Protein AF-A0A497QL37-F1 (afdb_monomer)

Nearest PDB structures (foldseek):
  6k0w-assembly2_C  TM=7.405E-01  e=1.558E-20  Helicobacter pylori 26695
  6k0w-assembly1_D  TM=7.369E-01  e=6.040E-20  Helicobacter pylori 26695
  6k0w-assembly1_B  TM=7.391E-01  e=3.980E-19  Helicobacter pylori 26695
  4zcf-assembly1_A  TM=7.429E-01  e=7.999E-17  Escherichia coli
  7dsu-assembly1_B  TM=6.836E-01  e=3.130E-18  Mycoplasmopsis bovis

Structure (mmCIF, N/CA/C/O backbone):
data_AF-A0A497QL37-F1
#
_entry.id   AF-A0A497QL37-F1
#
loop_
_atom_site.group_PDB
_atom_site.id
_atom_site.type_symbol
_atom_site.label_atom_id
_atom_site.label_alt_id
_atom_site.label_comp_id
_atom_site.label_asym_id
_atom_site.label_entity_id
_atom_site.label_seq_id
_atom_site.pdbx_PDB_ins_code
_atom_site.Cartn_x
_atom_site.Cartn_y
_atom_site.Cartn_z
_atom_site.occupancy
_atom_site.B_iso_or_equiv
_atom_site.auth_seq_id
_atom_site.auth_comp_id
_atom_site.auth_asym_id
_atom_site.auth_atom_id
_atom_site.pdbx_PDB_model_num
ATOM 1 N N . MET A 1 1 ? -12.282 -21.185 -14.465 1.00 83.25 1 MET A N 1
ATOM 2 C CA . MET A 1 1 ? -11.079 -22.055 -14.521 1.00 83.25 1 MET A CA 1
ATOM 3 C C . MET A 1 1 ? -9.918 -21.548 -13.655 1.00 83.25 1 MET A C 1
ATOM 5 O O . MET A 1 1 ? -9.426 -22.327 -12.853 1.00 83.25 1 MET A O 1
ATOM 9 N N . ILE A 1 2 ? -9.464 -20.288 -13.775 1.00 88.44 2 ILE A N 1
ATOM 10 C CA . ILE A 1 2 ? -8.296 -19.778 -13.014 1.00 88.44 2 ILE A CA 1
ATOM 11 C C . ILE A 1 2 ? -8.537 -19.785 -11.496 1.00 88.44 2 ILE A C 1
ATOM 13 O O . ILE A 1 2 ? -7.723 -20.332 -10.759 1.00 88.44 2 ILE A O 1
ATOM 17 N N . TRP A 1 3 ? -9.668 -19.240 -11.035 1.00 92.88 3 TRP A N 1
ATOM 18 C CA . TRP A 1 3 ? -10.002 -19.198 -9.605 1.00 92.88 3 TRP A CA 1
ATOM 19 C C . TRP A 1 3 ? -10.085 -20.595 -8.975 1.00 92.88 3 TRP A C 1
ATOM 21 O O . TRP A 1 3 ? -9.514 -20.835 -7.919 1.00 92.88 3 TRP A O 1
ATOM 31 N N . SER A 1 4 ? -10.705 -21.555 -9.666 1.00 93.69 4 SER A N 1
ATOM 32 C CA . SER A 1 4 ? -10.773 -22.953 -9.222 1.00 93.69 4 SER A CA 1
ATOM 33 C C . SER A 1 4 ? -9.382 -23.579 -9.058 1.00 93.69 4 SER A C 1
ATOM 35 O O . SER A 1 4 ? -9.139 -24.263 -8.070 1.00 93.69 4 SER A O 1
ATOM 37 N N . LYS A 1 5 ? -8.445 -23.302 -9.982 1.00 93.50 5 LYS A N 1
ATOM 38 C CA . LYS A 1 5 ? -7.041 -23.735 -9.853 1.00 93.50 5 LYS A CA 1
ATOM 39 C C . LYS A 1 5 ? -6.358 -23.083 -8.651 1.00 93.50 5 LYS A C 1
ATOM 41 O O . LYS A 1 5 ? -5.688 -23.766 -7.889 1.00 93.50 5 LYS A O 1
ATOM 46 N N . PHE A 1 6 ? -6.564 -21.780 -8.452 1.00 94.06 6 PHE A N 1
ATOM 47 C CA . PHE A 1 6 ? -6.042 -21.075 -7.281 1.00 94.06 6 PHE A CA 1
ATOM 48 C C . PHE A 1 6 ? -6.546 -21.696 -5.967 1.00 94.06 6 PHE A C 1
ATOM 50 O O . PHE A 1 6 ? -5.745 -21.955 -5.074 1.00 94.06 6 PHE A O 1
ATOM 57 N N . LEU A 1 7 ? -7.846 -21.997 -5.865 1.00 95.62 7 LEU A N 1
ATOM 58 C CA . LEU A 1 7 ? -8.427 -22.643 -4.685 1.00 95.62 7 LEU A CA 1
ATOM 59 C C . LEU A 1 7 ? -7.869 -24.052 -4.444 1.00 95.62 7 LEU A C 1
ATOM 61 O O . LEU A 1 7 ? -7.616 -24.402 -3.294 1.00 95.62 7 LEU A O 1
ATOM 65 N N . ALA A 1 8 ? -7.633 -24.833 -5.502 1.00 95.62 8 ALA A N 1
ATOM 66 C CA . ALA A 1 8 ? -7.026 -26.160 -5.387 1.00 95.62 8 ALA A CA 1
ATOM 67 C C . ALA A 1 8 ? -5.598 -26.108 -4.808 1.00 95.62 8 ALA A C 1
ATOM 69 O O . ALA A 1 8 ? -5.201 -26.997 -4.059 1.00 95.62 8 ALA A O 1
ATOM 70 N N . GLU A 1 9 ? -4.839 -25.050 -5.103 1.00 93.44 9 GLU A N 1
ATOM 71 C CA . GLU A 1 9 ? -3.471 -24.865 -4.600 1.00 93.44 9 GLU A CA 1
ATOM 72 C C . GLU A 1 9 ? -3.394 -24.107 -3.263 1.00 93.44 9 GLU A C 1
ATOM 74 O O . GLU A 1 9 ? -2.348 -24.082 -2.610 1.00 93.44 9 GLU A O 1
ATOM 79 N N . LEU A 1 10 ? -4.500 -23.508 -2.814 1.00 93.31 10 LEU A N 1
ATOM 80 C CA . LEU A 1 10 ? -4.561 -22.707 -1.592 1.00 93.31 10 LEU A CA 1
ATOM 81 C C . LEU A 1 10 ? -4.043 -23.430 -0.332 1.00 93.31 10 LEU A C 1
ATOM 83 O O . LEU A 1 10 ? -3.336 -22.783 0.446 1.00 93.31 10 LEU A O 1
ATOM 87 N N . PRO A 1 11 ? -4.324 -24.730 -0.093 1.00 93.56 11 PRO A N 1
ATOM 88 C CA . PRO A 1 11 ? -3.762 -25.443 1.054 1.00 93.56 11 PRO A CA 1
ATOM 89 C C . PRO A 1 11 ? -2.227 -25.457 1.058 1.00 93.56 11 PRO A C 1
ATOM 91 O O . PRO A 1 11 ? -1.616 -25.175 2.088 1.00 93.56 11 PRO A O 1
ATOM 94 N N . GLN A 1 12 ? -1.602 -25.701 -0.098 1.00 90.06 12 GLN A N 1
ATOM 95 C CA . GLN A 1 12 ? -0.141 -25.701 -0.245 1.00 90.06 12 GLN A CA 1
ATOM 96 C C . GLN A 1 12 ? 0.434 -24.293 -0.053 1.00 90.06 12 GLN A C 1
ATOM 98 O O . GLN A 1 12 ? 1.418 -24.108 0.661 1.00 90.06 12 GLN A O 1
ATOM 103 N N . ILE A 1 13 ? -0.221 -23.272 -0.620 1.00 87.19 13 ILE A N 1
ATOM 104 C CA . ILE A 1 13 ? 0.163 -21.865 -0.424 1.00 87.19 13 ILE A CA 1
ATOM 105 C C . ILE A 1 13 ? 0.158 -21.519 1.073 1.00 87.19 13 ILE A C 1
ATOM 107 O O . ILE A 1 13 ? 1.115 -20.926 1.575 1.00 87.19 13 ILE A O 1
ATOM 111 N N . LYS A 1 14 ? -0.883 -21.939 1.808 1.00 88.50 14 LYS A N 1
ATOM 112 C CA . LYS A 1 14 ? -1.021 -21.686 3.249 1.00 88.50 14 LYS A CA 1
ATOM 113 C C . LYS A 1 14 ? 0.063 -22.360 4.091 1.00 88.50 14 LYS A C 1
ATOM 115 O O . LYS A 1 14 ? 0.533 -21.735 5.040 1.00 88.50 14 LYS A O 1
ATOM 120 N N . GLN A 1 15 ? 0.493 -23.576 3.742 1.00 86.38 15 GLN A N 1
ATOM 121 C CA . GLN A 1 15 ? 1.566 -24.281 4.460 1.00 86.38 15 GLN A CA 1
ATOM 122 C C . GLN A 1 15 ? 2.883 -23.491 4.466 1.00 86.38 15 GLN A C 1
ATOM 124 O O . GLN A 1 15 ? 3.609 -23.508 5.456 1.00 86.38 15 GLN A O 1
ATOM 129 N N . HIS A 1 16 ? 3.171 -22.745 3.398 1.00 82.19 16 HIS A N 1
ATOM 130 C CA . HIS A 1 16 ? 4.419 -21.992 3.261 1.00 82.19 16 HIS A CA 1
ATOM 131 C C . HIS A 1 16 ? 4.345 -20.532 3.730 1.00 82.19 16 HIS A C 1
ATOM 133 O O . HIS A 1 16 ? 5.374 -19.849 3.745 1.00 82.19 16 HIS A O 1
ATOM 139 N N . LEU A 1 17 ? 3.167 -20.032 4.130 1.00 80.19 17 LEU A N 1
ATOM 140 C CA . LEU A 1 17 ? 2.998 -18.638 4.563 1.00 80.19 17 LEU A CA 1
ATOM 141 C C . LEU A 1 17 ? 3.971 -18.281 5.693 1.00 80.19 17 LEU A C 1
ATOM 143 O O . LEU A 1 17 ? 4.659 -17.259 5.613 1.00 80.19 17 LEU A O 1
ATOM 147 N N . PHE A 1 18 ? 4.059 -19.155 6.698 1.00 77.94 18 PHE A N 1
ATOM 148 C CA . PHE A 1 18 ? 4.805 -18.938 7.940 1.00 77.94 18 PHE A CA 1
ATOM 149 C C . PHE A 1 18 ? 6.242 -19.470 7.917 1.00 77.94 18 PHE A C 1
ATOM 151 O O . PHE A 1 18 ? 6.903 -19.476 8.956 1.00 77.94 18 PHE A O 1
ATOM 158 N N . ASN A 1 19 ? 6.752 -19.872 6.747 1.00 83.56 19 ASN A N 1
ATOM 159 C CA . ASN A 1 19 ? 8.161 -20.223 6.599 1.00 83.56 19 ASN A CA 1
ATOM 160 C C . ASN A 1 19 ? 9.047 -19.097 7.150 1.00 83.56 19 ASN A C 1
ATOM 162 O O . ASN A 1 19 ? 8.800 -17.908 6.913 1.00 83.56 19 ASN A O 1
ATOM 166 N N . GLN A 1 20 ? 10.098 -19.465 7.886 1.00 79.62 20 GLN A N 1
ATOM 167 C CA . GLN A 1 20 ? 11.000 -18.475 8.456 1.00 79.62 20 GLN A CA 1
ATOM 168 C C . GLN A 1 20 ? 11.688 -17.670 7.349 1.00 79.62 20 GLN A C 1
ATOM 170 O O . GLN A 1 20 ? 12.429 -18.203 6.524 1.00 79.62 20 GLN A O 1
ATOM 175 N N . SER A 1 21 ? 11.463 -16.356 7.367 1.00 85.56 21 SER A N 1
ATOM 176 C CA . SER A 1 21 ? 12.179 -15.423 6.503 1.00 85.56 21 SER A CA 1
ATOM 177 C C . SER A 1 21 ? 13.679 -15.424 6.812 1.00 85.56 21 SER A C 1
ATOM 179 O O . SER A 1 21 ? 14.082 -15.286 7.975 1.00 85.56 21 SER A O 1
ATOM 181 N N . ARG A 1 22 ? 14.492 -15.500 5.753 1.00 89.75 22 ARG A N 1
ATOM 182 C CA . ARG A 1 22 ? 15.952 -15.306 5.782 1.00 89.75 22 ARG A CA 1
ATOM 183 C C . ARG A 1 22 ? 16.356 -13.827 5.769 1.00 89.75 22 ARG A C 1
ATOM 185 O O . ARG A 1 22 ? 17.543 -13.527 5.840 1.00 89.75 22 ARG A O 1
ATOM 192 N N . PHE A 1 23 ? 15.391 -12.917 5.678 1.00 91.88 23 PHE A N 1
ATOM 193 C CA . PHE A 1 23 ? 15.606 -11.481 5.585 1.00 91.88 23 PHE A CA 1
ATOM 194 C C . PHE A 1 23 ? 15.193 -10.760 6.872 1.00 91.88 23 PHE A C 1
ATOM 196 O O . PHE A 1 23 ? 14.363 -11.236 7.650 1.00 91.88 23 PHE A O 1
ATOM 203 N N . SER A 1 24 ? 15.814 -9.610 7.104 1.00 93.81 24 SER A N 1
ATOM 204 C CA . SER A 1 24 ? 15.452 -8.623 8.123 1.00 93.81 24 SER A CA 1
ATOM 205 C C . SER A 1 24 ? 15.572 -7.223 7.518 1.00 93.81 24 SER A C 1
ATOM 207 O O . SER A 1 24 ? 15.901 -7.090 6.339 1.00 93.81 24 SER A O 1
ATOM 209 N N . PHE A 1 25 ? 15.329 -6.179 8.305 1.00 95.06 25 PHE A N 1
ATOM 210 C CA . PHE A 1 25 ? 15.476 -4.791 7.876 1.00 95.06 25 PHE A CA 1
ATOM 211 C C . PHE A 1 25 ? 16.340 -4.022 8.868 1.00 95.06 25 PHE A C 1
ATOM 213 O O . PHE A 1 25 ? 16.135 -4.112 10.077 1.00 95.06 25 PHE A O 1
ATOM 220 N N . ALA A 1 26 ? 17.303 -3.268 8.342 1.00 95.62 26 ALA A N 1
ATOM 221 C CA . ALA A 1 26 ? 18.173 -2.394 9.120 1.00 95.62 26 ALA A CA 1
ATOM 222 C C . ALA A 1 26 ? 17.925 -0.927 8.745 1.00 95.62 26 ALA A C 1
ATOM 224 O O . ALA A 1 26 ? 17.644 -0.645 7.572 1.00 95.62 26 ALA A O 1
ATOM 225 N N . PRO A 1 27 ? 18.025 0.008 9.706 1.00 96.50 27 PRO A N 1
ATOM 226 C CA . PRO A 1 27 ? 17.917 1.427 9.409 1.00 96.50 27 PRO A CA 1
ATOM 227 C C . PRO A 1 27 ? 19.078 1.872 8.511 1.00 96.50 27 PRO A C 1
ATOM 229 O O . PRO A 1 27 ? 20.188 1.342 8.588 1.00 96.50 27 PRO A O 1
ATOM 232 N N . ARG A 1 28 ? 18.824 2.874 7.672 1.00 96.62 28 ARG A N 1
ATOM 233 C CA . ARG A 1 28 ? 19.802 3.537 6.804 1.00 96.62 28 ARG A CA 1
ATOM 234 C C . ARG A 1 28 ? 19.819 5.036 7.094 1.00 96.62 28 ARG A C 1
ATOM 236 O O . ARG A 1 28 ? 19.252 5.802 6.316 1.00 96.62 28 ARG A O 1
ATOM 243 N N . PRO A 1 29 ? 20.439 5.462 8.214 1.00 95.06 29 PRO A N 1
ATOM 244 C CA . PRO A 1 29 ? 20.460 6.868 8.614 1.00 95.06 29 PRO A CA 1
ATOM 245 C C . PRO A 1 29 ? 21.055 7.791 7.549 1.00 95.06 29 PRO A C 1
ATOM 247 O O . PRO A 1 29 ? 20.608 8.920 7.401 1.00 95.06 29 PRO A O 1
ATOM 250 N N . ASP A 1 30 ? 22.004 7.282 6.763 1.00 94.44 30 ASP A N 1
ATOM 251 C CA . ASP A 1 30 ? 22.631 7.971 5.633 1.00 94.44 30 ASP A CA 1
ATOM 252 C C . ASP A 1 30 ? 21.657 8.295 4.484 1.00 94.44 30 ASP A C 1
ATOM 254 O O . ASP A 1 30 ? 21.916 9.177 3.667 1.00 94.44 30 ASP A O 1
ATOM 258 N N . LEU A 1 31 ? 20.521 7.596 4.422 1.00 93.88 31 LEU A N 1
ATOM 259 C CA . LEU A 1 31 ? 19.470 7.815 3.431 1.00 93.88 31 LEU A CA 1
ATOM 260 C C . LEU A 1 31 ? 18.261 8.572 3.992 1.00 93.88 31 LEU A C 1
ATOM 262 O O . LEU A 1 31 ? 17.365 8.894 3.210 1.00 93.88 31 LEU A O 1
ATOM 266 N N . ASN A 1 32 ? 18.224 8.861 5.298 1.00 95.38 32 ASN A N 1
ATOM 267 C CA . ASN A 1 32 ? 17.132 9.617 5.907 1.00 95.38 32 ASN A CA 1
ATOM 268 C C . ASN A 1 32 ? 16.995 11.006 5.267 1.00 95.38 32 ASN A C 1
ATOM 270 O O . ASN A 1 32 ? 17.959 11.591 4.771 1.00 95.38 32 ASN A O 1
ATOM 274 N N . ILE A 1 33 ? 15.771 11.530 5.275 1.00 93.12 33 ILE A N 1
ATOM 275 C CA . ILE A 1 33 ? 15.439 12.818 4.662 1.00 93.12 33 ILE A CA 1
ATOM 276 C C . ILE A 1 33 ? 14.723 13.673 5.698 1.00 93.12 33 ILE A C 1
ATOM 278 O O . ILE A 1 33 ? 13.729 13.227 6.265 1.00 93.12 33 ILE A O 1
ATOM 282 N N . GLY A 1 34 ? 15.203 14.898 5.907 1.00 91.69 34 GLY A N 1
ATOM 283 C CA . GLY A 1 34 ? 14.616 15.829 6.868 1.00 91.69 34 GLY A CA 1
ATOM 284 C C . GLY A 1 34 ? 14.827 15.430 8.333 1.00 91.69 34 GLY A C 1
ATOM 285 O O . GLY A 1 34 ? 15.397 14.385 8.654 1.00 91.69 34 GLY A O 1
ATOM 286 N N . MET A 1 35 ? 14.388 16.314 9.224 1.00 89.75 35 MET A N 1
ATOM 287 C CA . MET A 1 35 ? 14.646 16.266 10.668 1.00 89.75 35 MET A CA 1
ATOM 288 C C . MET A 1 35 ? 13.399 16.553 11.521 1.00 89.75 35 MET A C 1
ATOM 290 O O . MET A 1 35 ? 13.499 16.542 12.745 1.00 89.75 35 MET A O 1
ATOM 294 N N . GLY A 1 36 ? 12.252 16.834 10.894 1.00 82.94 36 GLY A N 1
ATOM 295 C CA . GLY A 1 36 ? 11.010 17.192 11.588 1.00 82.94 36 GLY A CA 1
ATOM 296 C C . GLY A 1 36 ? 10.132 16.003 11.990 1.00 82.94 36 GLY A C 1
ATOM 297 O O . GLY A 1 36 ? 10.569 14.862 11.973 1.00 82.94 36 GLY A O 1
ATOM 298 N N . SER A 1 37 ? 8.865 16.269 12.317 1.00 78.00 37 SER A N 1
ATOM 299 C CA . SER A 1 37 ? 7.856 15.277 12.721 1.00 78.00 37 SER A CA 1
ATOM 300 C C . SER A 1 37 ? 6.486 15.646 12.127 1.00 78.00 37 SER A C 1
ATOM 302 O O . SER A 1 37 ? 6.158 16.835 12.090 1.00 78.00 37 SER A O 1
ATOM 304 N N . PRO A 1 38 ? 5.645 14.691 11.677 1.00 73.00 38 PRO A N 1
ATOM 305 C CA . PRO A 1 38 ? 5.678 13.246 11.930 1.00 73.00 38 PRO A CA 1
ATOM 306 C C . PRO A 1 38 ? 6.783 12.467 11.211 1.00 73.00 38 PRO A C 1
ATOM 308 O O . PRO A 1 38 ? 7.245 12.844 10.130 1.00 73.00 38 PRO A O 1
ATOM 311 N N . ASP A 1 39 ? 7.142 11.334 11.821 1.00 77.94 39 ASP A N 1
ATOM 312 C CA . ASP A 1 39 ? 8.116 10.374 11.303 1.00 77.94 39 ASP A CA 1
ATOM 313 C C . ASP A 1 39 ? 7.467 9.455 10.262 1.00 77.94 39 ASP A C 1
ATOM 315 O O . ASP A 1 39 ? 6.775 8.480 10.574 1.00 77.94 39 ASP A O 1
ATOM 319 N N . PHE A 1 40 ? 7.731 9.746 8.995 1.00 94.88 40 PHE A N 1
ATOM 320 C CA . PHE A 1 40 ? 7.468 8.842 7.886 1.00 94.88 40 PHE A CA 1
ATOM 321 C C . PHE A 1 40 ? 8.534 7.748 7.820 1.00 94.88 40 PHE A C 1
ATOM 323 O O . PHE A 1 40 ? 9.650 7.892 8.324 1.00 94.88 40 PHE A O 1
ATOM 330 N N . SER A 1 41 ? 8.217 6.630 7.169 1.00 96.56 41 SER A N 1
ATOM 331 C CA . SER A 1 41 ? 9.190 5.565 6.912 1.00 96.56 41 SER A CA 1
ATOM 332 C C . SER A 1 41 ? 9.142 5.095 5.465 1.00 96.56 41 SER A C 1
ATOM 334 O O . SER A 1 41 ? 8.066 5.000 4.884 1.00 96.56 41 SER A O 1
ATOM 336 N N . LEU A 1 42 ? 10.298 4.753 4.899 1.00 97.88 42 LEU A N 1
ATOM 337 C CA . LEU A 1 42 ? 10.412 4.082 3.605 1.00 97.88 42 LEU A CA 1
ATOM 338 C C . LEU A 1 42 ? 11.240 2.804 3.760 1.00 97.88 42 LEU A C 1
ATOM 340 O O . LEU A 1 42 ? 12.419 2.851 4.110 1.00 97.88 42 LEU A O 1
ATOM 344 N N . PHE A 1 43 ? 10.628 1.660 3.477 1.00 98.00 43 PHE A N 1
ATOM 345 C CA . PHE A 1 43 ? 11.292 0.365 3.437 1.00 98.00 43 PHE A CA 1
ATOM 346 C C . PHE A 1 43 ? 11.707 0.035 2.004 1.00 98.00 43 PHE A C 1
ATOM 348 O O . PHE A 1 43 ? 10.872 -0.035 1.104 1.00 98.00 43 PHE A O 1
ATOM 355 N N . ILE A 1 44 ? 12.996 -0.217 1.803 1.00 97.56 44 ILE A N 1
ATOM 356 C CA . ILE A 1 44 ? 13.569 -0.650 0.531 1.00 97.56 44 ILE A CA 1
ATOM 357 C C . ILE A 1 44 ? 13.753 -2.168 0.574 1.00 97.56 44 ILE A C 1
ATOM 359 O O . ILE A 1 44 ? 14.651 -2.669 1.259 1.00 97.56 44 ILE A O 1
ATOM 363 N N . GLY A 1 45 ? 12.901 -2.904 -0.141 1.00 94.69 45 GLY A N 1
ATOM 364 C CA . GLY A 1 45 ? 12.909 -4.370 -0.155 1.00 94.69 45 GLY A CA 1
ATOM 365 C C . GLY A 1 45 ? 11.627 -5.006 -0.691 1.00 94.69 45 GLY A C 1
ATOM 366 O O . GLY A 1 45 ? 10.723 -4.321 -1.168 1.00 94.69 45 GLY A O 1
ATOM 367 N N . ASP A 1 46 ? 11.552 -6.335 -0.609 1.00 93.12 46 ASP A N 1
ATOM 368 C CA . ASP A 1 46 ? 10.338 -7.100 -0.901 1.00 93.12 46 ASP A CA 1
ATOM 369 C C . ASP A 1 46 ? 9.273 -6.812 0.152 1.00 93.12 46 ASP A C 1
ATOM 371 O O . ASP A 1 46 ? 9.469 -6.999 1.353 1.00 93.12 46 ASP A O 1
ATOM 375 N N . ASN A 1 47 ? 8.115 -6.359 -0.310 1.00 95.06 47 ASN A N 1
ATOM 376 C CA . ASN A 1 47 ? 7.001 -6.012 0.553 1.00 95.06 47 ASN A CA 1
ATOM 377 C C . ASN A 1 47 ? 6.426 -7.195 1.338 1.00 95.06 47 ASN A C 1
ATOM 379 O O . ASN A 1 47 ? 5.988 -6.992 2.465 1.00 95.06 47 ASN A O 1
ATOM 383 N N . LEU A 1 48 ? 6.492 -8.431 0.840 1.00 93.88 48 LEU A N 1
ATOM 384 C CA . LEU A 1 48 ? 6.139 -9.611 1.630 1.00 93.88 48 LEU A CA 1
ATOM 385 C C . LEU A 1 48 ? 7.093 -9.787 2.819 1.00 93.88 48 LEU A C 1
ATOM 387 O O . LEU A 1 48 ? 6.659 -10.130 3.919 1.00 93.88 48 LEU A O 1
ATOM 391 N N . GLU A 1 49 ? 8.383 -9.521 2.615 1.00 94.69 49 GLU A N 1
ATOM 392 C CA . GLU A 1 49 ? 9.390 -9.589 3.674 1.00 94.69 49 GLU A CA 1
ATOM 393 C C . GLU A 1 49 ? 9.245 -8.438 4.672 1.00 94.69 49 GLU A C 1
ATOM 395 O O . GLU A 1 49 ? 9.353 -8.672 5.876 1.00 94.69 49 GLU A O 1
ATOM 400 N N . VAL A 1 50 ? 8.907 -7.228 4.210 1.00 96.44 50 VAL A N 1
ATOM 401 C CA . VAL A 1 50 ? 8.572 -6.109 5.105 1.00 96.44 50 VAL A CA 1
ATOM 402 C C . VAL A 1 50 ? 7.348 -6.440 5.953 1.00 96.44 50 VAL A C 1
ATOM 404 O O . VAL A 1 50 ? 7.397 -6.279 7.167 1.00 96.44 50 VAL A O 1
ATOM 407 N N . LEU A 1 51 ? 6.265 -6.951 5.356 1.00 96.56 51 LEU A N 1
ATOM 408 C CA . LEU A 1 51 ? 5.061 -7.343 6.096 1.00 96.56 51 LEU A CA 1
ATOM 409 C C . LEU A 1 51 ? 5.385 -8.375 7.190 1.00 96.56 51 LEU A C 1
ATOM 411 O O . LEU A 1 51 ? 4.949 -8.232 8.332 1.00 96.56 51 LEU A O 1
ATOM 415 N N . ARG A 1 52 ? 6.200 -9.389 6.868 1.00 93.88 52 ARG A N 1
ATOM 416 C CA . ARG A 1 52 ? 6.673 -10.399 7.832 1.00 93.88 52 ARG A CA 1
ATOM 417 C C . ARG A 1 52 ? 7.557 -9.808 8.927 1.00 93.88 52 ARG A C 1
ATOM 419 O O . ARG A 1 52 ? 7.489 -10.270 10.063 1.00 93.88 52 ARG A O 1
ATOM 426 N N . PHE A 1 53 ? 8.405 -8.843 8.587 1.00 94.62 53 PHE A N 1
ATOM 427 C CA . PHE A 1 53 ? 9.248 -8.134 9.545 1.00 94.62 53 PHE A CA 1
ATOM 428 C C . PHE A 1 53 ? 8.406 -7.287 10.505 1.00 94.62 53 PHE A C 1
ATOM 430 O O . PHE A 1 53 ? 8.565 -7.410 11.715 1.00 94.62 53 PHE A O 1
ATOM 437 N N . LEU A 1 54 ? 7.464 -6.501 9.976 1.00 95.38 54 LEU A N 1
ATOM 438 C CA . LEU A 1 54 ? 6.554 -5.663 10.757 1.00 95.38 54 LEU A CA 1
ATOM 439 C C . LEU A 1 54 ? 5.711 -6.496 11.729 1.00 95.38 54 LEU A C 1
ATOM 441 O O . LEU A 1 54 ? 5.616 -6.145 12.898 1.00 95.38 54 LEU A O 1
ATOM 445 N N . LEU A 1 55 ? 5.185 -7.644 11.295 1.00 92.88 55 LEU A N 1
ATOM 446 C CA . LEU A 1 55 ? 4.406 -8.544 12.158 1.00 92.88 55 LEU A CA 1
ATOM 447 C C . LEU A 1 55 ? 5.182 -9.125 13.345 1.00 92.88 55 LEU A C 1
ATOM 449 O O . LEU A 1 55 ? 4.565 -9.606 14.289 1.00 92.88 55 LEU A O 1
ATOM 453 N N . LYS A 1 56 ? 6.516 -9.130 13.286 1.00 90.88 56 LYS A N 1
ATOM 454 C CA . LYS A 1 56 ? 7.383 -9.612 14.370 1.00 90.88 56 LYS A CA 1
ATOM 455 C C . LYS A 1 56 ? 7.865 -8.496 15.288 1.00 90.88 56 LYS A C 1
ATOM 457 O O . LYS A 1 56 ? 8.590 -8.781 16.232 1.00 90.88 56 LYS A O 1
ATOM 462 N N . LYS A 1 57 ? 7.551 -7.240 14.974 1.00 88.31 57 LYS A N 1
ATOM 463 C CA . LYS A 1 57 ? 8.010 -6.100 15.754 1.00 88.31 57 LYS A CA 1
ATOM 464 C C . LYS A 1 57 ? 7.129 -5.950 16.988 1.00 88.31 57 LYS A C 1
ATOM 466 O O . LYS A 1 57 ? 5.933 -5.687 16.868 1.00 88.31 57 LYS A O 1
ATOM 471 N N . ASP A 1 58 ? 7.745 -6.075 18.157 1.00 80.44 58 ASP A N 1
ATOM 472 C CA . ASP A 1 58 ? 7.070 -5.831 19.427 1.00 80.44 58 ASP A CA 1
ATOM 473 C C . ASP A 1 58 ? 6.517 -4.402 19.468 1.00 80.44 58 ASP A C 1
ATOM 475 O O . ASP A 1 58 ? 7.148 -3.457 18.983 1.00 80.44 58 ASP A O 1
ATOM 479 N N . ASN A 1 59 ? 5.320 -4.250 20.038 1.00 83.81 59 ASN A N 1
ATOM 480 C CA . ASN A 1 59 ? 4.622 -2.968 20.184 1.00 83.81 59 ASN A CA 1
ATOM 481 C C . ASN A 1 59 ? 4.375 -2.214 18.863 1.00 83.81 59 ASN A C 1
ATOM 483 O O . ASN A 1 59 ? 4.204 -0.994 18.871 1.00 83.81 59 ASN A O 1
ATOM 487 N N . LEU A 1 60 ? 4.357 -2.903 17.714 1.00 89.50 60 LEU A N 1
ATOM 488 C CA . LEU A 1 60 ? 3.889 -2.279 16.483 1.00 89.50 60 LEU A CA 1
ATOM 489 C C . LEU A 1 60 ? 2.392 -1.988 16.609 1.00 89.50 60 LEU A C 1
ATOM 491 O O . LEU A 1 60 ? 1.564 -2.897 16.593 1.00 89.50 60 LEU A O 1
ATOM 495 N N . GLU A 1 61 ? 2.051 -0.708 16.687 1.00 92.94 61 GLU A N 1
ATOM 496 C CA . GLU A 1 61 ? 0.663 -0.288 16.565 1.00 92.94 61 GLU A CA 1
ATOM 497 C C . GLU A 1 61 ? 0.118 -0.654 15.179 1.00 92.94 61 GLU A C 1
ATOM 499 O O . GLU A 1 61 ? 0.815 -0.481 14.166 1.00 92.94 61 GLU A O 1
ATOM 504 N N . PRO A 1 62 ? -1.128 -1.139 15.112 1.00 96.44 62 PRO A N 1
ATOM 505 C CA . PRO A 1 62 ? -1.715 -1.560 13.858 1.00 96.44 62 PRO A CA 1
ATOM 506 C C . PRO A 1 62 ? -1.974 -0.368 12.927 1.00 96.44 62 PRO A C 1
ATOM 508 O O . PRO A 1 62 ? -2.132 0.773 13.359 1.00 96.44 62 PRO A O 1
ATOM 511 N N . TYR A 1 63 ? -2.047 -0.645 11.630 1.00 97.88 63 TYR A N 1
ATOM 512 C CA . TYR A 1 63 ? -2.318 0.357 10.605 1.00 97.88 63 TYR A CA 1
ATOM 513 C C . TYR A 1 63 ? -3.821 0.606 10.459 1.00 97.88 63 TYR A C 1
ATOM 515 O O . TYR A 1 63 ? -4.612 -0.331 10.329 1.00 97.88 63 TYR A O 1
ATOM 523 N N . ASP A 1 64 ? -4.219 1.874 10.444 1.00 97.81 64 ASP A N 1
ATOM 524 C CA . ASP A 1 64 ? -5.606 2.292 10.225 1.00 97.81 64 ASP A CA 1
ATOM 525 C C . ASP A 1 64 ? -5.978 2.236 8.738 1.00 97.81 64 ASP A C 1
ATOM 527 O O . ASP A 1 64 ? -7.125 1.964 8.388 1.00 97.81 64 ASP A O 1
ATOM 531 N N . LEU A 1 65 ? -4.994 2.418 7.855 1.00 98.38 65 LEU A N 1
ATOM 532 C CA . LEU A 1 65 ? -5.169 2.324 6.412 1.00 98.38 65 LEU A CA 1
ATOM 533 C C . LEU A 1 65 ? -4.024 1.536 5.777 1.00 98.38 65 LEU A C 1
ATOM 535 O O . LEU A 1 65 ? -2.854 1.795 6.045 1.00 98.38 65 LEU A O 1
ATOM 539 N N . ILE A 1 66 ? -4.350 0.609 4.882 1.00 98.69 66 ILE A N 1
ATOM 540 C CA . ILE A 1 66 ? -3.375 -0.007 3.980 1.00 98.69 66 ILE A CA 1
ATOM 541 C C . ILE A 1 66 ? -3.797 0.303 2.546 1.00 98.69 66 ILE A C 1
ATOM 543 O O . ILE A 1 66 ? -4.855 -0.133 2.091 1.00 98.69 66 ILE A O 1
ATOM 547 N N . PHE A 1 67 ? -2.961 1.056 1.840 1.00 98.62 67 PHE A N 1
ATOM 548 C CA . PHE A 1 67 ? -3.132 1.381 0.431 1.00 98.62 67 PHE A CA 1
ATOM 549 C C . PHE A 1 67 ? -2.277 0.444 -0.426 1.00 98.62 67 PHE A C 1
ATOM 551 O O . PHE A 1 67 ? -1.108 0.186 -0.126 1.00 98.62 67 PHE A O 1
ATOM 558 N N . ILE A 1 68 ? -2.879 -0.102 -1.479 1.00 97.88 68 ILE A N 1
ATOM 559 C CA . ILE A 1 68 ? -2.263 -1.110 -2.337 1.00 97.88 68 ILE A CA 1
ATOM 560 C C . ILE A 1 68 ? -2.540 -0.740 -3.793 1.00 97.88 68 ILE A C 1
ATOM 562 O O . ILE A 1 68 ? -3.659 -0.900 -4.273 1.00 97.88 68 ILE A O 1
ATOM 566 N N . ASP A 1 69 ? -1.508 -0.294 -4.503 1.00 94.19 69 ASP A N 1
ATOM 567 C CA . ASP A 1 69 ? -1.532 -0.082 -5.954 1.00 94.19 69 ASP A CA 1
ATOM 568 C C . ASP A 1 69 ? -0.529 -1.037 -6.618 1.00 94.19 69 ASP A C 1
ATOM 570 O O . ASP A 1 69 ? 0.612 -0.661 -6.892 1.00 94.19 69 ASP A O 1
ATOM 574 N N . PRO A 1 70 ? -0.892 -2.325 -6.767 1.00 90.88 70 PRO A N 1
ATOM 575 C CA . PRO A 1 70 ? 0.022 -3.325 -7.294 1.00 90.88 70 PRO A CA 1
ATOM 576 C C . PRO A 1 70 ? 0.256 -3.092 -8.794 1.00 90.88 70 PRO A C 1
ATOM 578 O O . PRO A 1 70 ? -0.578 -2.472 -9.456 1.00 90.88 70 PRO A O 1
ATOM 581 N N . PRO A 1 71 ? 1.333 -3.647 -9.379 1.00 82.12 71 PRO A N 1
ATOM 582 C CA . PRO A 1 71 ? 1.452 -3.691 -10.831 1.00 82.12 71 PRO A CA 1
ATOM 583 C C . PRO A 1 71 ? 0.254 -4.444 -11.413 1.00 82.12 71 PRO A C 1
ATOM 585 O O . PRO A 1 71 ? -0.018 -5.587 -11.021 1.00 82.12 71 PRO A O 1
ATOM 588 N N . TYR A 1 72 ? -0.473 -3.803 -12.327 1.00 79.06 72 TYR A N 1
ATOM 589 C CA . TYR A 1 72 ? -1.607 -4.443 -12.981 1.00 79.06 72 TYR A CA 1
ATOM 590 C C . TYR A 1 72 ? -1.073 -5.572 -13.847 1.00 79.06 72 TYR A C 1
ATOM 592 O O . TYR A 1 72 ? -0.061 -5.435 -14.532 1.00 79.06 72 TYR A O 1
ATOM 600 N N . ASN A 1 73 ? -1.743 -6.723 -13.824 1.00 72.94 73 ASN A N 1
ATOM 601 C CA . ASN A 1 73 ? -1.335 -7.866 -14.635 1.00 72.94 73 ASN A CA 1
ATOM 602 C C . ASN A 1 73 ? -1.724 -7.666 -16.111 1.00 72.94 73 ASN A C 1
ATOM 604 O O . ASN A 1 73 ? -2.113 -8.603 -16.817 1.00 72.94 73 ASN A O 1
ATOM 608 N N . SER A 1 74 ? -1.694 -6.429 -16.601 1.00 61.56 74 SER A N 1
ATOM 609 C CA . SER A 1 74 ? -1.946 -6.121 -17.990 1.00 61.56 74 SER A CA 1
ATOM 610 C C . SER A 1 74 ? -0.726 -6.611 -18.776 1.00 61.56 74 SER A C 1
ATOM 612 O O . SER A 1 74 ? 0.422 -6.329 -18.437 1.00 61.56 74 SER A O 1
ATOM 614 N N . ARG A 1 75 ? -0.930 -7.376 -19.856 1.00 49.94 75 ARG A N 1
ATOM 615 C CA . ARG A 1 75 ? 0.202 -7.796 -20.705 1.00 49.94 75 ARG A CA 1
ATOM 616 C C . ARG A 1 75 ? 0.942 -6.589 -21.307 1.00 49.94 75 ARG A C 1
ATOM 618 O O . ARG A 1 75 ? 2.013 -6.779 -21.844 1.00 49.94 75 ARG A O 1
ATOM 625 N N . LYS A 1 76 ? 0.396 -5.370 -21.217 1.00 46.84 76 LYS A N 1
ATOM 626 C CA . LYS A 1 76 ? 1.035 -4.129 -21.674 1.00 46.84 76 LYS A CA 1
ATOM 627 C C . LYS A 1 76 ? 2.088 -3.611 -20.693 1.00 46.84 76 LYS A C 1
ATOM 629 O O . LYS A 1 76 ? 3.110 -3.127 -21.153 1.00 46.84 76 LYS A O 1
ATOM 634 N N . ASP A 1 77 ? 1.904 -3.794 -19.384 1.00 43.56 77 ASP A N 1
ATOM 635 C CA . ASP A 1 77 ? 2.960 -3.498 -18.398 1.00 43.56 77 ASP A CA 1
ATOM 636 C C . ASP A 1 77 ? 4.129 -4.491 -18.518 1.00 43.56 77 ASP A C 1
ATOM 638 O O . ASP A 1 77 ? 5.270 -4.168 -18.206 1.00 43.56 77 ASP A O 1
ATOM 642 N N . ALA A 1 78 ? 3.844 -5.689 -19.039 1.00 36.12 78 ALA A N 1
ATOM 643 C CA . ALA A 1 78 ? 4.825 -6.718 -19.371 1.00 36.12 78 ALA A CA 1
ATOM 644 C C . ALA A 1 78 ? 5.525 -6.526 -20.729 1.00 36.12 78 ALA A C 1
ATOM 646 O O . ALA A 1 78 ? 6.486 -7.224 -21.048 1.00 36.12 78 ALA A O 1
ATOM 647 N N . ILE A 1 79 ? 5.012 -5.620 -21.560 1.00 34.69 79 ILE A N 1
ATOM 648 C CA . ILE A 1 79 ? 5.427 -5.455 -22.945 1.00 34.69 79 ILE A CA 1
ATOM 649 C C . ILE A 1 79 ? 5.754 -3.973 -23.163 1.00 34.69 79 ILE A C 1
ATOM 651 O O . ILE A 1 79 ? 4.971 -3.194 -23.707 1.00 34.69 79 ILE A O 1
ATOM 655 N N . ILE A 1 80 ? 6.973 -3.589 -22.781 1.00 37.34 80 ILE A N 1
ATOM 656 C CA . ILE A 1 80 ? 7.683 -2.540 -23.517 1.00 37.34 80 ILE A CA 1
ATOM 657 C C . ILE A 1 80 ? 8.094 -3.204 -24.833 1.00 37.34 80 ILE A C 1
ATOM 659 O O . ILE A 1 80 ? 9.072 -3.942 -24.897 1.00 37.34 80 ILE A O 1
ATOM 663 N N . ASN A 1 81 ? 7.265 -3.006 -25.853 1.00 31.45 81 ASN A N 1
ATOM 664 C CA . ASN A 1 81 ? 7.204 -3.754 -27.114 1.00 31.45 81 ASN A CA 1
ATOM 665 C C . ASN A 1 81 ? 8.432 -3.627 -28.050 1.00 31.45 81 ASN A C 1
ATOM 667 O O . ASN A 1 81 ? 8.277 -3.833 -29.242 1.00 31.45 81 ASN A O 1
ATOM 671 N N . ASP A 1 82 ? 9.630 -3.304 -27.548 1.00 32.06 82 ASP A N 1
ATOM 672 C CA . ASP A 1 82 ? 10.843 -3.132 -28.375 1.00 32.06 82 ASP A CA 1
ATOM 673 C C . ASP A 1 82 ? 12.128 -3.738 -27.780 1.00 32.06 82 ASP A C 1
ATOM 675 O O . ASP A 1 82 ? 13.223 -3.409 -28.227 1.00 32.06 82 ASP A O 1
ATOM 679 N N . TYR A 1 83 ? 12.048 -4.627 -26.782 1.00 32.88 83 TYR A N 1
ATOM 680 C CA . TYR A 1 83 ? 13.246 -5.309 -26.272 1.00 32.88 83 TYR A CA 1
ATOM 681 C C . TYR A 1 83 ? 13.133 -6.836 -26.346 1.00 32.88 83 TYR A C 1
ATOM 683 O O . TYR A 1 83 ? 12.106 -7.397 -25.957 1.00 32.88 83 TYR A O 1
ATOM 691 N N . PRO A 1 84 ? 14.194 -7.535 -26.801 1.00 32.62 84 PRO A N 1
ATOM 692 C CA . PRO A 1 84 ? 14.226 -8.985 -26.787 1.00 32.62 84 PRO A CA 1
ATOM 693 C C . PRO A 1 84 ? 14.152 -9.470 -25.341 1.00 32.62 84 PRO A C 1
ATOM 695 O O . PRO A 1 84 ? 14.979 -9.123 -24.497 1.00 32.62 84 PRO A O 1
ATOM 698 N N . SER A 1 85 ? 13.126 -10.277 -25.090 1.00 38.91 85 SER A N 1
ATOM 699 C CA . SER A 1 85 ? 12.907 -11.132 -23.927 1.00 38.91 85 SER A CA 1
ATOM 700 C C . SER A 1 85 ? 14.196 -11.491 -23.174 1.00 38.91 85 SER A C 1
ATOM 702 O O . SER A 1 85 ? 14.883 -12.456 -23.522 1.00 38.91 85 SER A O 1
ATOM 704 N N . SER A 1 86 ? 14.507 -10.757 -22.106 1.00 36.59 86 SER A N 1
ATOM 705 C CA . SER A 1 86 ? 15.479 -11.209 -21.111 1.00 36.59 86 SER A CA 1
ATOM 706 C C . SER A 1 86 ? 14.714 -11.833 -19.942 1.00 36.59 86 SER A C 1
ATOM 708 O O . SER A 1 86 ? 13.796 -11.246 -19.375 1.00 36.59 86 SER A O 1
ATOM 710 N N . LYS A 1 87 ? 15.022 -13.099 -19.656 1.00 39.16 87 LYS A N 1
ATOM 711 C CA . LYS A 1 87 ? 14.234 -14.058 -18.860 1.00 39.16 87 LYS A CA 1
ATOM 712 C C . LYS A 1 87 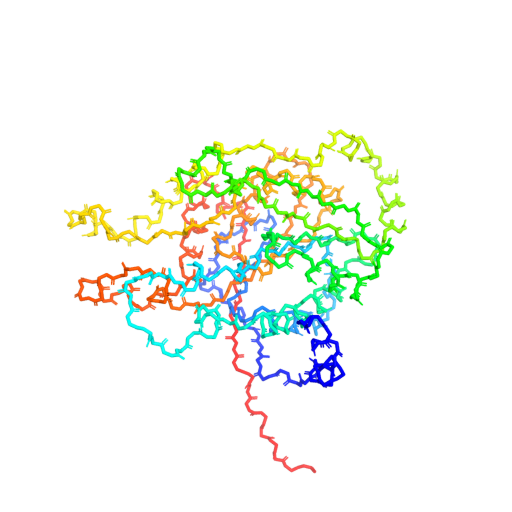? 14.165 -13.786 -17.340 1.00 39.16 87 LYS A C 1
ATOM 714 O O . LYS A 1 87 ? 13.772 -14.686 -16.606 1.00 39.16 87 LYS A O 1
ATOM 719 N N . SER A 1 88 ? 14.539 -12.614 -16.825 1.00 37.75 88 SER A N 1
ATOM 720 C CA . SER A 1 88 ? 14.915 -12.485 -15.401 1.00 37.75 88 SER A CA 1
ATOM 721 C C . SER A 1 88 ? 13.955 -11.739 -14.466 1.00 37.75 88 SER A C 1
ATOM 723 O O . SER A 1 88 ? 14.081 -11.931 -13.257 1.00 37.75 88 SER A O 1
ATOM 725 N N . SER A 1 89 ? 12.975 -10.954 -14.931 1.00 40.94 89 SER A N 1
ATOM 726 C CA . SER A 1 89 ? 12.034 -10.283 -14.014 1.00 40.94 89 SER A CA 1
ATOM 727 C C . SER A 1 89 ? 10.678 -11.009 -13.954 1.00 40.94 89 SER A C 1
ATOM 729 O O . SER A 1 89 ? 9.800 -10.862 -14.802 1.00 40.94 89 SER A O 1
ATOM 731 N N . ILE A 1 90 ? 10.488 -11.817 -12.900 1.00 44.06 90 ILE A N 1
ATOM 732 C CA . ILE A 1 90 ? 9.232 -12.549 -12.598 1.00 44.06 90 ILE A CA 1
ATOM 733 C C . ILE A 1 90 ? 8.010 -11.611 -12.563 1.00 44.06 90 ILE A C 1
ATOM 735 O O . ILE A 1 90 ? 6.889 -12.033 -12.831 1.00 44.06 90 ILE A O 1
ATOM 739 N N . TRP A 1 91 ? 8.231 -10.338 -12.252 1.00 44.62 91 TRP A N 1
ATOM 740 C CA . TRP A 1 91 ? 7.197 -9.327 -12.063 1.00 44.62 91 TRP A CA 1
ATOM 741 C C . TRP A 1 91 ? 6.585 -8.808 -13.367 1.00 44.62 91 TRP A C 1
ATOM 743 O O . TRP A 1 91 ? 5.411 -8.454 -13.367 1.00 44.62 91 TRP A O 1
ATOM 753 N N . TYR A 1 92 ? 7.351 -8.801 -14.465 1.00 46.53 92 TYR A N 1
ATOM 754 C CA . TYR A 1 92 ? 6.955 -8.138 -15.711 1.00 46.53 92 TYR A CA 1
ATOM 755 C C . TYR A 1 92 ? 7.119 -9.009 -16.961 1.00 46.53 92 TYR A C 1
ATOM 757 O O . TYR A 1 92 ? 6.606 -8.645 -18.001 1.00 46.53 92 TYR A O 1
ATOM 765 N N . ASN A 1 93 ? 7.685 -10.218 -16.899 1.00 45.16 93 ASN A N 1
ATOM 766 C CA . ASN A 1 93 ? 7.703 -11.134 -18.057 1.00 45.16 93 ASN A CA 1
ATOM 767 C C . ASN A 1 93 ? 6.370 -11.876 -18.300 1.00 45.16 93 ASN A C 1
ATOM 769 O O . ASN A 1 93 ? 6.355 -13.053 -18.654 1.00 45.16 93 ASN A O 1
ATOM 773 N N . GLY A 1 94 ? 5.229 -11.207 -18.104 1.00 51.91 94 GLY A N 1
ATOM 774 C CA . GLY A 1 94 ? 3.915 -11.807 -18.336 1.00 51.91 94 GLY A CA 1
ATOM 775 C C . GLY A 1 94 ? 3.623 -12.960 -17.376 1.00 51.91 94 GLY A C 1
ATOM 776 O O . GLY A 1 94 ? 3.369 -14.087 -17.809 1.00 51.91 94 GLY A O 1
ATOM 777 N N . CYS A 1 95 ? 3.649 -12.678 -16.068 1.00 62.03 95 CYS A N 1
ATOM 778 C CA . CYS A 1 95 ? 3.229 -13.639 -15.050 1.00 62.03 95 CYS A CA 1
ATOM 779 C C . CYS A 1 95 ? 1.846 -14.204 -15.405 1.00 62.03 95 CYS A C 1
ATOM 781 O O . CYS A 1 95 ? 0.913 -13.474 -15.755 1.00 62.03 95 CYS A O 1
ATOM 783 N N . THR A 1 96 ? 1.685 -15.524 -15.313 1.00 78.50 96 THR A N 1
ATOM 784 C CA . THR A 1 96 ? 0.350 -16.111 -15.462 1.00 78.50 96 THR A CA 1
ATOM 785 C C . THR A 1 96 ? -0.570 -15.533 -14.386 1.00 78.50 96 THR A C 1
ATOM 787 O O . THR A 1 96 ? -0.124 -15.241 -13.274 1.00 78.50 96 THR A O 1
ATOM 790 N N . HIS A 1 97 ? -1.867 -15.413 -14.678 1.00 82.44 97 HIS A N 1
ATOM 791 C CA . HIS A 1 97 ? -2.859 -14.971 -13.689 1.00 82.44 97 HIS A CA 1
ATOM 792 C C . HIS A 1 97 ? -2.706 -15.705 -12.352 1.00 82.44 97 HIS A C 1
ATOM 794 O O . HIS A 1 97 ? -2.711 -15.096 -11.293 1.00 82.44 97 HIS A O 1
ATOM 800 N N . LEU A 1 98 ? -2.485 -17.021 -12.391 1.00 84.31 98 LEU A N 1
ATOM 801 C CA . LEU A 1 98 ? -2.311 -17.828 -11.189 1.00 84.31 98 LEU A CA 1
ATOM 802 C C . LEU A 1 98 ? -1.071 -17.429 -10.369 1.00 84.31 98 LEU A C 1
ATOM 804 O O . LEU A 1 98 ? -1.153 -17.361 -9.146 1.00 84.31 98 LEU A O 1
ATOM 808 N N . GLN A 1 99 ? 0.068 -17.155 -11.012 1.00 83.56 99 GLN A N 1
ATOM 809 C CA . GLN A 1 99 ? 1.274 -16.687 -10.315 1.00 83.56 99 GLN A CA 1
ATOM 810 C C . GLN A 1 99 ? 1.054 -15.312 -9.676 1.00 83.56 99 GLN A C 1
ATOM 812 O O . GLN A 1 99 ? 1.412 -15.117 -8.513 1.00 83.56 99 GLN A O 1
ATOM 817 N N . TRP A 1 100 ? 0.404 -14.395 -10.396 1.00 86.62 100 TRP A N 1
ATOM 818 C CA . TRP A 1 100 ? 0.074 -13.067 -9.880 1.00 86.62 100 TRP A CA 1
ATOM 819 C C . TRP A 1 100 ? -0.899 -13.149 -8.690 1.00 86.62 100 TRP A C 1
ATOM 821 O O . TRP A 1 100 ? -0.674 -12.526 -7.652 1.00 86.62 100 TRP A O 1
ATOM 831 N N . LEU A 1 101 ? -1.919 -14.012 -8.765 1.00 89.44 101 LEU A N 1
ATOM 832 C CA . LEU A 1 101 ? -2.848 -14.242 -7.654 1.00 89.44 101 LEU A CA 1
ATOM 833 C C . LEU A 1 101 ? -2.153 -14.839 -6.423 1.00 89.44 101 LEU A C 1
ATOM 835 O O . LEU A 1 101 ? -2.413 -14.398 -5.308 1.00 89.44 101 LEU A O 1
ATOM 839 N N . LYS A 1 102 ? -1.227 -15.792 -6.592 1.00 89.50 102 LYS A N 1
ATOM 840 C CA . LYS A 1 102 ? -0.414 -16.327 -5.479 1.00 89.50 102 LYS A CA 1
ATOM 841 C C . LYS A 1 102 ? 0.420 -15.239 -4.806 1.00 89.50 102 LYS A C 1
ATOM 843 O O . LYS A 1 102 ? 0.486 -15.164 -3.578 1.00 89.50 102 LYS A O 1
ATOM 848 N N . MET A 1 103 ? 1.049 -14.390 -5.615 1.00 88.88 103 MET A N 1
ATOM 849 C CA . MET A 1 103 ? 1.850 -13.262 -5.151 1.00 88.88 103 MET A CA 1
ATOM 850 C C . MET A 1 103 ? 1.006 -12.271 -4.340 1.00 88.88 103 MET A C 1
ATOM 852 O O . MET A 1 103 ? 1.447 -11.851 -3.265 1.00 88.88 103 MET A O 1
ATOM 856 N N . MET A 1 104 ? -0.190 -11.925 -4.827 1.00 94.00 104 MET A N 1
ATOM 857 C CA . MET A 1 104 ? -1.110 -11.024 -4.134 1.00 94.00 104 MET A CA 1
ATOM 858 C C . MET A 1 104 ? -1.703 -11.648 -2.875 1.00 94.00 104 MET A C 1
ATOM 860 O O . MET A 1 104 ? -1.722 -10.985 -1.843 1.00 94.00 104 MET A O 1
ATOM 864 N N . TYR A 1 105 ? -2.107 -12.920 -2.907 1.00 95.38 105 TYR A N 1
ATOM 865 C CA . TYR A 1 105 ? -2.713 -13.595 -1.757 1.00 95.38 105 TYR A CA 1
ATOM 866 C C . TYR A 1 105 ? -1.834 -13.515 -0.511 1.00 95.38 105 TYR A C 1
ATOM 868 O O . TYR A 1 105 ? -2.301 -13.099 0.547 1.00 95.38 105 TYR A O 1
ATOM 876 N N . ASN A 1 106 ? -0.546 -13.847 -0.641 1.00 92.94 106 ASN A N 1
ATOM 877 C CA . ASN A 1 106 ? 0.386 -13.813 0.486 1.00 92.94 106 ASN A CA 1
ATOM 878 C C . ASN A 1 106 ? 0.496 -12.403 1.087 1.00 92.94 106 ASN A C 1
ATOM 880 O O . ASN A 1 106 ? 0.497 -12.240 2.306 1.00 92.94 106 ASN A O 1
ATOM 884 N N . ARG A 1 107 ? 0.550 -11.380 0.228 1.00 96.44 107 ARG A N 1
ATOM 885 C CA . ARG A 1 107 ? 0.641 -9.971 0.629 1.00 96.44 107 ARG A CA 1
ATOM 886 C C . ARG A 1 107 ? -0.631 -9.515 1.330 1.00 96.44 107 ARG A C 1
ATOM 888 O O . ARG A 1 107 ? -0.555 -9.056 2.461 1.00 96.44 107 ARG A O 1
ATOM 895 N N . LEU A 1 108 ? -1.793 -9.737 0.717 1.00 97.94 108 LEU A N 1
ATOM 896 C CA . LEU A 1 108 ? -3.093 -9.379 1.289 1.00 97.94 108 LEU A CA 1
ATOM 897 C C . LEU A 1 108 ? -3.363 -10.108 2.606 1.00 97.94 108 LEU A C 1
ATOM 899 O O . LEU A 1 108 ? -3.873 -9.504 3.550 1.00 97.94 108 LEU A O 1
ATOM 903 N N . PHE A 1 109 ? -2.966 -11.379 2.705 1.00 96.88 109 PHE A N 1
ATOM 904 C CA . PHE A 1 109 ? -3.088 -12.147 3.936 1.00 96.88 109 PHE A CA 1
ATOM 905 C C . PHE A 1 109 ? -2.315 -11.480 5.077 1.00 96.88 109 PHE A C 1
ATOM 907 O O . PHE A 1 109 ? -2.905 -11.213 6.123 1.00 96.88 109 PHE A O 1
ATOM 914 N N . PHE A 1 110 ? -1.033 -11.156 4.890 1.00 96.69 110 PHE A N 1
ATOM 915 C CA . PHE A 1 110 ? -0.244 -10.502 5.937 1.00 96.69 110 PHE A CA 1
ATOM 916 C C . PHE A 1 110 ? -0.654 -9.045 6.180 1.00 96.69 110 PHE A C 1
ATOM 918 O O . PHE A 1 110 ? -0.729 -8.638 7.338 1.00 96.69 110 PHE A O 1
ATOM 925 N N . SER A 1 111 ? -1.023 -8.287 5.143 1.00 97.94 111 SER A N 1
ATOM 926 C CA . SER A 1 111 ? -1.609 -6.948 5.297 1.00 97.94 111 SER A CA 1
ATOM 927 C C . SER A 1 111 ? -2.840 -6.984 6.204 1.00 97.94 111 SER A C 1
ATOM 929 O O . SER A 1 111 ? -2.950 -6.180 7.124 1.00 97.94 111 SER A O 1
ATOM 931 N N . SER A 1 112 ? -3.719 -7.980 6.040 1.00 97.69 112 SER A N 1
ATOM 932 C CA . SER A 1 112 ? -4.910 -8.133 6.887 1.00 97.69 112 SER A CA 1
ATOM 933 C C . SER A 1 112 ? -4.588 -8.318 8.374 1.00 97.69 112 SER A C 1
ATOM 935 O O . SER A 1 112 ? -5.428 -8.016 9.223 1.00 97.69 112 SER A O 1
ATOM 937 N N . LYS A 1 113 ? -3.403 -8.849 8.704 1.00 97.06 113 LYS A N 1
ATOM 938 C CA . LYS A 1 113 ? -2.951 -9.079 10.084 1.00 97.06 113 LYS A CA 1
ATOM 939 C C . LYS A 1 113 ? -2.377 -7.818 10.729 1.00 97.06 113 LYS A C 1
ATOM 941 O O . LYS A 1 113 ? -2.368 -7.741 11.948 1.00 97.06 113 LYS A O 1
ATOM 946 N N . LEU A 1 114 ? -1.938 -6.852 9.923 1.00 97.88 114 LEU A N 1
ATOM 947 C CA . LEU A 1 114 ? -1.405 -5.568 10.379 1.00 97.88 114 LEU A CA 1
ATOM 948 C C . LEU A 1 114 ? -2.477 -4.479 10.528 1.00 97.88 114 LEU A C 1
ATOM 950 O O . LEU A 1 114 ? -2.177 -3.407 11.044 1.00 97.88 114 LEU A O 1
ATOM 954 N N . LEU A 1 115 ? -3.705 -4.728 10.066 1.00 98.12 115 LEU A N 1
ATOM 955 C CA . LEU A 1 115 ? -4.805 -3.772 10.167 1.00 98.12 115 LEU A CA 1
ATOM 956 C C . LEU A 1 115 ? -5.308 -3.600 11.597 1.00 98.12 115 LEU A C 1
ATOM 958 O O . LEU A 1 115 ? -5.452 -4.570 12.344 1.00 98.12 115 LEU A O 1
ATOM 962 N N . ASN A 1 116 ? -5.704 -2.370 11.912 1.00 97.94 116 ASN A N 1
ATOM 963 C CA . ASN A 1 116 ? -6.412 -2.045 13.136 1.00 97.94 116 ASN A CA 1
ATOM 964 C C . ASN A 1 116 ? -7.723 -2.857 13.204 1.00 97.94 116 ASN A C 1
ATOM 966 O O . ASN A 1 116 ? -8.523 -2.797 12.264 1.00 97.94 116 ASN A O 1
ATOM 970 N N . PRO A 1 117 ? -7.959 -3.629 14.282 1.00 97.31 117 PRO A N 1
ATOM 971 C CA . PRO A 1 117 ? -9.113 -4.521 14.382 1.00 97.31 117 PRO A CA 1
ATOM 972 C C . PRO A 1 117 ? -10.457 -3.786 14.409 1.00 97.31 117 PRO A C 1
ATOM 974 O O . PRO A 1 117 ? -11.468 -4.363 14.010 1.00 97.31 117 PRO A O 1
ATOM 977 N N . GLU A 1 118 ? -10.480 -2.531 14.861 1.00 96.00 118 GLU A N 1
ATOM 978 C CA . GLU A 1 118 ? -11.715 -1.764 15.021 1.00 96.00 118 GLU A CA 1
ATOM 979 C C . GLU A 1 118 ? -12.013 -0.869 13.823 1.00 96.00 118 GLU A C 1
ATOM 981 O O . GLU A 1 118 ? -13.163 -0.777 13.401 1.00 96.00 118 GLU A O 1
ATOM 986 N N . ARG A 1 119 ? -10.984 -0.218 13.273 1.00 95.75 119 ARG A N 1
ATOM 987 C CA . ARG A 1 119 ? -11.145 0.839 12.259 1.00 95.75 119 ARG A CA 1
ATOM 988 C C . ARG A 1 119 ? -10.262 0.686 11.021 1.00 95.75 119 ARG A C 1
ATOM 990 O O . ARG A 1 119 ? -10.290 1.556 10.162 1.00 95.75 119 ARG A O 1
ATOM 997 N N . GLY A 1 120 ? -9.495 -0.400 10.925 1.00 98.12 120 GLY A N 1
ATOM 998 C CA . GLY A 1 120 ? -8.578 -0.638 9.813 1.00 98.12 120 GLY A CA 1
ATOM 999 C C . GLY A 1 120 ? -9.307 -0.815 8.482 1.00 98.12 120 GLY A C 1
ATOM 1000 O O . GLY A 1 120 ? -10.307 -1.535 8.418 1.00 98.12 120 GLY A O 1
ATOM 1001 N N . VAL A 1 121 ? -8.785 -0.206 7.416 1.00 98.44 121 VAL A N 1
ATOM 1002 C CA . VAL A 1 121 ? -9.325 -0.300 6.050 1.00 98.44 121 VAL A CA 1
ATOM 1003 C C . VAL A 1 121 ? -8.226 -0.646 5.040 1.00 98.44 121 VAL A C 1
ATOM 1005 O O . VAL A 1 121 ? -7.104 -0.154 5.134 1.00 98.44 121 VAL A O 1
ATOM 1008 N N . ILE A 1 122 ? -8.549 -1.488 4.055 1.00 98.62 122 ILE A N 1
ATOM 1009 C CA . ILE A 1 122 ? -7.746 -1.697 2.842 1.00 98.62 122 ILE A CA 1
ATOM 1010 C C . ILE A 1 122 ? -8.384 -0.946 1.679 1.00 98.62 122 ILE A C 1
ATOM 1012 O O . ILE A 1 122 ? -9.583 -1.084 1.433 1.00 98.62 122 ILE A O 1
ATOM 1016 N N . LEU A 1 123 ? -7.545 -0.220 0.940 1.00 98.56 123 LEU A N 1
ATOM 1017 C CA . LEU A 1 123 ? -7.846 0.333 -0.375 1.00 98.56 123 LEU A CA 1
ATOM 1018 C C . LEU A 1 123 ? -6.951 -0.357 -1.400 1.00 98.56 123 LEU A C 1
ATOM 1020 O O . LEU A 1 123 ? -5.728 -0.235 -1.326 1.00 98.56 123 LEU A O 1
ATOM 1024 N N . LEU A 1 124 ? -7.550 -1.080 -2.342 1.00 98.31 124 LEU A N 1
ATOM 1025 C CA . LEU A 1 124 ? -6.816 -1.810 -3.370 1.00 98.31 124 LEU A CA 1
ATOM 1026 C C . LEU A 1 124 ? -7.189 -1.310 -4.761 1.00 98.31 124 LEU A C 1
ATOM 1028 O O . LEU A 1 124 ? -8.319 -1.505 -5.206 1.00 98.31 124 LEU A O 1
ATOM 1032 N N . CYS A 1 125 ? -6.231 -0.703 -5.455 1.00 95.31 125 CYS A N 1
ATOM 1033 C CA . CYS A 1 125 ? -6.382 -0.295 -6.844 1.00 95.31 125 CYS A CA 1
ATOM 1034 C C . CYS A 1 125 ? -6.243 -1.499 -7.786 1.00 95.31 125 CYS A C 1
ATOM 1036 O O . CYS A 1 125 ? -5.366 -2.344 -7.607 1.00 95.31 125 CYS A O 1
ATOM 1038 N N . CYS A 1 126 ? -7.090 -1.568 -8.809 1.00 92.62 126 CYS A N 1
ATOM 1039 C CA . CYS A 1 126 ? -7.028 -2.602 -9.837 1.00 92.62 126 CYS A CA 1
ATOM 1040 C C . CYS A 1 126 ? -7.685 -2.168 -11.150 1.00 92.62 126 CYS A C 1
ATOM 1042 O O . CYS A 1 126 ? -8.521 -1.261 -11.189 1.00 92.62 126 CYS A O 1
ATOM 1044 N N . ASP A 1 127 ? -7.294 -2.843 -12.227 1.00 87.81 127 ASP A N 1
ATOM 1045 C CA . ASP A 1 127 ? -7.976 -2.793 -13.513 1.00 87.81 127 ASP A CA 1
ATOM 1046 C C . ASP A 1 127 ? -9.149 -3.785 -13.558 1.00 87.81 127 ASP A C 1
ATOM 1048 O O . ASP A 1 127 ? -9.403 -4.555 -12.632 1.00 87.81 127 ASP A O 1
ATOM 1052 N N . ASP A 1 128 ? -9.882 -3.763 -14.661 1.00 88.06 128 ASP A N 1
ATOM 1053 C CA . ASP A 1 128 ? -10.976 -4.684 -14.955 1.00 88.06 128 ASP A CA 1
ATOM 1054 C C . ASP A 1 128 ? -10.538 -6.153 -15.022 1.00 88.06 128 ASP A C 1
ATOM 1056 O O . ASP A 1 128 ? -11.307 -7.046 -14.659 1.00 88.06 128 ASP A O 1
ATOM 1060 N N . LYS A 1 129 ? -9.301 -6.407 -15.455 1.00 87.00 129 LYS A N 1
ATOM 1061 C CA . LYS A 1 129 ? -8.772 -7.751 -15.679 1.00 87.00 129 LYS A CA 1
ATOM 1062 C C . LYS A 1 129 ? -8.647 -8.564 -14.392 1.00 87.00 129 LYS A C 1
ATOM 1064 O O . LYS A 1 129 ? -9.071 -9.722 -14.369 1.00 87.00 129 LYS A O 1
ATOM 1069 N N . GLU A 1 130 ? -8.045 -7.997 -13.346 1.00 89.50 130 GLU A N 1
ATOM 1070 C CA . GLU A 1 130 ? -7.830 -8.713 -12.078 1.00 89.50 130 GLU A CA 1
ATOM 1071 C C . GLU A 1 130 ? -8.879 -8.388 -11.004 1.00 89.50 130 GLU A C 1
ATOM 1073 O O . GLU A 1 130 ? -8.969 -9.107 -10.004 1.00 89.50 130 GLU A O 1
ATOM 1078 N N . HIS A 1 131 ? -9.719 -7.366 -11.217 1.00 93.38 131 HIS A N 1
ATOM 1079 C CA . HIS A 1 131 ? -10.763 -6.950 -10.274 1.00 93.38 131 HIS A CA 1
ATOM 1080 C C . HIS A 1 131 ? -11.636 -8.110 -9.748 1.00 93.38 131 HIS A C 1
ATOM 1082 O O . HIS A 1 131 ? -11.751 -8.232 -8.524 1.00 93.38 131 HIS A O 1
ATOM 1088 N N . PRO A 1 132 ? -12.206 -9.011 -10.583 1.00 94.56 132 PRO A N 1
ATOM 1089 C CA . PRO A 1 132 ? -13.050 -10.098 -10.080 1.00 94.56 132 PRO A CA 1
ATOM 1090 C C . PRO A 1 132 ? -12.306 -11.039 -9.125 1.00 94.56 132 PRO A C 1
ATOM 1092 O O . PRO A 1 132 ? -12.857 -11.476 -8.117 1.00 94.56 132 PRO A O 1
ATOM 1095 N N . TYR A 1 133 ? -11.038 -11.336 -9.415 1.00 95.06 133 TYR A N 1
ATOM 1096 C CA . TYR A 1 133 ? -10.240 -12.249 -8.602 1.00 95.06 133 TYR A CA 1
ATOM 1097 C C . TYR A 1 133 ? -9.762 -11.594 -7.309 1.00 95.06 133 TYR A C 1
ATOM 1099 O O . TYR A 1 133 ? -9.776 -12.234 -6.261 1.00 95.06 133 TYR A O 1
ATOM 1107 N N . LEU A 1 134 ? -9.372 -10.319 -7.359 1.00 96.56 134 LEU A N 1
ATOM 1108 C CA . LEU A 1 134 ? -8.991 -9.550 -6.174 1.00 96.56 134 LEU A CA 1
ATOM 1109 C C . LEU A 1 134 ? -10.166 -9.360 -5.221 1.00 96.56 134 LEU A C 1
ATOM 1111 O O . LEU A 1 134 ? -9.993 -9.488 -4.010 1.00 96.56 134 LEU A O 1
ATOM 1115 N N . ARG A 1 135 ? -11.365 -9.133 -5.766 1.00 97.56 135 ARG A N 1
ATOM 1116 C CA . ARG A 1 135 ? -12.608 -9.084 -5.000 1.00 97.56 135 ARG A CA 1
ATOM 1117 C C . ARG A 1 135 ? -12.843 -10.391 -4.238 1.00 97.56 135 ARG A C 1
ATOM 1119 O O . ARG A 1 135 ? -12.906 -10.373 -3.012 1.00 97.56 135 ARG A O 1
ATOM 1126 N N . LEU A 1 136 ? -12.863 -11.525 -4.943 1.00 97.56 136 LEU A N 1
ATOM 1127 C CA . LEU A 1 136 ? -13.039 -12.847 -4.324 1.00 97.56 136 LEU A CA 1
ATOM 1128 C C . LEU A 1 136 ? -11.923 -13.185 -3.323 1.00 97.56 136 LEU A C 1
ATOM 1130 O O . LEU A 1 136 ? -12.154 -13.845 -2.312 1.00 97.56 136 LEU A O 1
ATOM 1134 N N . MET A 1 137 ? -10.697 -12.731 -3.584 1.00 97.38 137 MET A N 1
ATOM 1135 C CA . MET A 1 137 ? -9.561 -12.933 -2.690 1.00 97.38 137 MET A CA 1
ATOM 1136 C C . MET A 1 137 ? -9.682 -12.127 -1.397 1.00 97.38 137 MET A C 1
ATOM 1138 O O . MET A 1 137 ? -9.368 -12.653 -0.330 1.00 97.38 137 MET A O 1
ATOM 1142 N N . LEU A 1 138 ? -10.153 -10.882 -1.464 1.00 98.44 138 LEU A N 1
ATOM 1143 C CA . LEU A 1 138 ? -10.438 -10.083 -0.275 1.00 98.44 138 LEU A CA 1
ATOM 1144 C C . LEU A 1 138 ? -11.638 -10.641 0.496 1.00 98.44 138 LEU A C 1
ATOM 1146 O O . LEU A 1 138 ? -11.551 -10.727 1.719 1.00 98.44 138 LEU A O 1
ATOM 1150 N N . ASP A 1 139 ? -12.685 -11.124 -0.184 1.00 98.50 139 ASP A N 1
ATOM 1151 C CA . ASP A 1 139 ? -13.792 -11.850 0.460 1.00 98.50 139 ASP A CA 1
ATOM 1152 C C . ASP A 1 139 ? -13.277 -13.088 1.218 1.00 98.50 139 ASP A C 1
ATOM 1154 O O . ASP A 1 139 ? -13.646 -13.312 2.368 1.00 98.50 139 ASP A O 1
ATOM 1158 N N . LEU A 1 140 ? -12.349 -13.850 0.631 1.00 97.94 140 LEU A N 1
ATOM 1159 C CA . LEU A 1 140 ? -11.727 -15.012 1.274 1.00 97.94 140 LEU A CA 1
ATOM 1160 C C . LEU A 1 140 ? -10.861 -14.648 2.500 1.00 97.94 140 LEU A C 1
ATOM 1162 O O . LEU A 1 140 ? -10.761 -15.443 3.436 1.00 97.94 140 LEU A O 1
ATOM 1166 N N . ILE A 1 141 ? -10.183 -13.495 2.489 1.00 97.94 141 ILE A N 1
ATOM 1167 C CA . ILE A 1 141 ? -9.222 -13.094 3.538 1.00 97.94 141 ILE A CA 1
ATOM 1168 C C . ILE A 1 141 ? -9.896 -12.312 4.672 1.00 97.94 141 ILE A C 1
ATOM 1170 O O . ILE A 1 141 ? -9.565 -12.517 5.841 1.00 97.94 141 ILE A O 1
ATOM 1174 N N . LEU A 1 142 ? -10.796 -11.390 4.333 1.00 98.25 142 LEU A N 1
ATOM 1175 C CA . LEU A 1 142 ? -11.437 -10.460 5.264 1.00 98.25 142 LEU A CA 1
ATOM 1176 C C . LEU A 1 142 ? -12.898 -10.822 5.539 1.00 98.25 142 LEU A C 1
ATOM 1178 O O . LEU A 1 142 ? -13.432 -10.371 6.546 1.00 98.25 142 LEU A O 1
ATOM 1182 N N . GLY A 1 143 ? -13.530 -11.646 4.704 1.00 98.31 143 GLY A N 1
ATOM 1183 C CA . GLY A 1 143 ? -14.957 -11.953 4.768 1.00 98.31 143 GLY A CA 1
ATOM 1184 C C . GLY A 1 143 ? -15.790 -10.979 3.936 1.00 98.31 143 GLY A C 1
ATOM 1185 O O . GLY A 1 143 ? -15.594 -9.765 3.993 1.00 98.31 143 GLY A O 1
ATOM 1186 N N . GLU A 1 144 ? -16.769 -11.509 3.203 1.00 98.06 144 GLU A N 1
ATOM 1187 C CA . GLU A 1 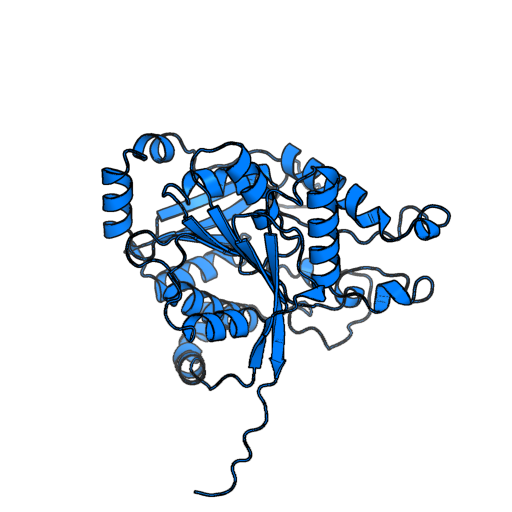144 ? -17.641 -10.728 2.310 1.00 98.06 144 GLU A CA 1
ATOM 1188 C C . GLU A 1 144 ? -18.415 -9.615 3.026 1.00 98.06 144 GLU A C 1
ATOM 1190 O O . GLU A 1 144 ? -18.570 -8.514 2.503 1.00 98.06 144 GLU A O 1
ATOM 1195 N N . ASN A 1 145 ? -18.816 -9.864 4.276 1.00 98.19 145 ASN A N 1
ATOM 1196 C CA . ASN A 1 145 ? -19.568 -8.920 5.105 1.00 98.19 145 ASN A CA 1
ATOM 1197 C C . ASN A 1 145 ? -18.737 -7.691 5.512 1.00 98.19 145 ASN A C 1
ATOM 1199 O O . ASN A 1 145 ? -19.276 -6.749 6.093 1.00 98.19 145 ASN A O 1
ATOM 1203 N N . ASN A 1 146 ? -17.427 -7.710 5.244 1.00 98.50 146 ASN A N 1
ATOM 1204 C CA . ASN A 1 146 ? -16.524 -6.595 5.493 1.00 98.50 146 ASN A CA 1
ATOM 1205 C C . ASN A 1 146 ? -16.225 -5.758 4.240 1.00 98.50 146 ASN A C 1
ATOM 1207 O O . ASN A 1 146 ? -15.508 -4.758 4.339 1.00 98.50 146 ASN A O 1
ATOM 1211 N N . PHE A 1 147 ? -16.789 -6.121 3.085 1.00 98.38 147 PHE A N 1
ATOM 1212 C CA . PHE A 1 147 ? -16.773 -5.274 1.900 1.00 98.38 147 PHE A CA 1
ATOM 1213 C C . PHE A 1 147 ? -17.565 -3.988 2.153 1.00 98.38 147 PHE A C 1
ATOM 1215 O O . PHE A 1 147 ? -18.708 -4.028 2.610 1.00 98.38 147 PHE A O 1
ATOM 1222 N N . ILE A 1 148 ? -16.962 -2.842 1.841 1.00 96.25 148 ILE A N 1
ATOM 1223 C CA . ILE A 1 148 ? -17.619 -1.538 1.983 1.00 96.25 148 ILE A CA 1
ATOM 1224 C C . ILE A 1 148 ? -18.212 -1.088 0.652 1.00 96.25 148 ILE A C 1
ATOM 1226 O O . ILE A 1 148 ? -19.351 -0.629 0.599 1.00 96.25 148 ILE A O 1
ATOM 1230 N N . GLY A 1 149 ? -17.425 -1.186 -0.414 1.00 94.69 149 GLY A N 1
ATOM 1231 C CA . GLY A 1 149 ? -17.771 -0.631 -1.710 1.00 94.69 149 GLY A CA 1
ATOM 1232 C C . GLY A 1 149 ? -16.568 -0.563 -2.638 1.00 94.69 149 GLY A C 1
ATOM 1233 O O . GLY A 1 149 ? -15.462 -0.989 -2.298 1.00 94.69 149 GLY A O 1
ATOM 1234 N N . THR A 1 150 ? -16.798 0.010 -3.813 1.00 95.38 150 THR A N 1
ATOM 1235 C CA . THR A 1 150 ? -15.766 0.238 -4.821 1.00 95.38 150 THR A CA 1
ATOM 1236 C C . THR A 1 150 ? -15.846 1.688 -5.263 1.00 95.38 150 THR A C 1
ATOM 1238 O O . THR A 1 150 ? -16.915 2.130 -5.687 1.00 95.38 150 THR A O 1
ATOM 1241 N N . TYR A 1 151 ? -14.731 2.419 -5.189 1.00 93.94 151 TYR A N 1
ATOM 1242 C CA . TYR A 1 151 ? -14.626 3.672 -5.931 1.00 93.94 151 TYR A CA 1
ATOM 1243 C C . TYR A 1 151 ? -14.284 3.372 -7.385 1.00 93.94 151 TYR A C 1
ATOM 1245 O O . TYR A 1 151 ? -13.388 2.575 -7.668 1.00 93.94 151 TYR A O 1
ATOM 1253 N N . ILE A 1 152 ? -14.986 4.032 -8.298 1.00 91.12 152 ILE A N 1
ATOM 1254 C CA . ILE A 1 152 ? -14.678 4.033 -9.725 1.00 91.12 152 ILE A CA 1
ATOM 1255 C C . ILE A 1 152 ? -13.916 5.318 -10.002 1.00 91.12 152 ILE A C 1
ATOM 1257 O O . ILE A 1 152 ? -14.465 6.402 -9.837 1.00 91.12 152 ILE A O 1
ATOM 1261 N N . TRP A 1 153 ? -12.655 5.207 -10.403 1.00 88.62 153 TRP A N 1
ATOM 1262 C CA . TRP A 1 153 ? -11.835 6.363 -10.742 1.00 88.62 153 TRP A CA 1
ATOM 1263 C C . TRP A 1 153 ? -11.717 6.489 -12.260 1.00 88.62 153 TRP A C 1
ATOM 1265 O O . TRP A 1 153 ? -11.141 5.611 -12.910 1.00 88.62 153 TRP A O 1
ATOM 1275 N N . LYS A 1 154 ? -12.249 7.581 -12.828 1.00 83.75 154 LYS A N 1
ATOM 1276 C CA . LYS A 1 154 ? -12.067 7.929 -14.245 1.00 83.75 154 LYS A CA 1
ATOM 1277 C C . LYS A 1 154 ? -10.609 8.353 -14.455 1.00 83.75 154 LYS A C 1
ATOM 1279 O O . LYS A 1 154 ? -10.188 9.443 -14.082 1.00 83.75 154 LYS A O 1
ATOM 1284 N N . SER A 1 155 ? -9.825 7.432 -15.001 1.00 77.00 155 SER A N 1
ATOM 1285 C CA . SER A 1 155 ? -8.364 7.531 -15.127 1.00 77.00 155 SER A CA 1
ATOM 1286 C C . SER A 1 155 ? -7.909 7.963 -16.522 1.00 77.00 155 SER A C 1
ATOM 1288 O O . SER A 1 155 ? -6.727 8.238 -16.732 1.00 77.00 155 SER A O 1
ATOM 1290 N N . PHE A 1 156 ? -8.842 8.019 -17.473 1.00 76.25 156 PHE A N 1
ATOM 1291 C CA . PHE A 1 156 ? -8.610 8.416 -18.853 1.00 76.25 156 PHE A CA 1
ATOM 1292 C C . PHE A 1 156 ? -9.833 9.139 -19.428 1.00 76.25 156 PHE A C 1
ATOM 1294 O O . PHE A 1 156 ? -10.967 8.731 -19.184 1.00 76.25 156 PHE A O 1
ATOM 1301 N N . GLU A 1 157 ? -9.600 10.179 -20.225 1.00 71.69 157 GLU A N 1
ATOM 1302 C CA . GLU A 1 157 ? -10.625 10.858 -21.016 1.00 71.69 157 GLU A CA 1
ATOM 1303 C C . GLU A 1 157 ? -10.301 10.753 -22.510 1.00 71.69 157 GLU A C 1
ATOM 1305 O O . GLU A 1 157 ? -9.155 10.931 -22.920 1.00 71.69 157 GLU A O 1
ATOM 1310 N N . GLY A 1 158 ? -11.314 10.423 -23.314 1.00 72.00 158 GLY A N 1
ATOM 1311 C CA . GLY A 1 158 ? -11.198 10.252 -24.761 1.00 72.00 158 GLY A CA 1
ATOM 1312 C C . GLY A 1 158 ? -11.765 8.925 -25.260 1.00 72.00 158 GLY A C 1
ATOM 1313 O O . GLY A 1 158 ? -12.231 8.087 -24.485 1.00 72.00 158 GLY A O 1
ATOM 1314 N N . VAL A 1 159 ? -11.701 8.737 -26.576 1.00 73.25 159 VAL A N 1
ATOM 1315 C CA . VAL A 1 159 ? -12.100 7.513 -27.278 1.00 73.25 159 VAL A CA 1
ATOM 1316 C C . VAL A 1 159 ? -10.856 6.912 -27.923 1.00 73.25 159 VAL A C 1
ATOM 1318 O O . VAL A 1 159 ? -10.016 7.630 -28.457 1.00 73.25 159 VAL A O 1
ATOM 1321 N N . LYS A 1 160 ? -10.691 5.592 -27.832 1.00 76.50 160 LYS A N 1
ATOM 1322 C CA . LYS A 1 160 ? -9.628 4.882 -28.550 1.00 76.50 160 LYS A CA 1
ATOM 1323 C C . LYS A 1 160 ? -10.160 4.458 -29.913 1.00 76.50 160 LYS A C 1
ATOM 1325 O O . LYS A 1 160 ? -10.977 3.543 -29.972 1.00 76.50 160 LYS A O 1
ATOM 1330 N N . ASP A 1 161 ? -9.625 5.054 -30.978 1.00 67.38 161 ASP A N 1
ATOM 1331 C CA . ASP A 1 161 ? -10.109 4.927 -32.368 1.00 67.38 161 ASP A CA 1
ATOM 1332 C C . ASP A 1 161 ? -10.081 3.509 -32.974 1.00 67.38 161 ASP A C 1
ATOM 1334 O O . ASP A 1 161 ? -10.509 3.315 -34.100 1.00 67.38 161 ASP A O 1
ATOM 1338 N N . ASN A 1 162 ? -9.637 2.490 -32.233 1.00 76.38 162 ASN A N 1
ATOM 1339 C CA . ASN A 1 162 ? -9.622 1.086 -32.665 1.00 76.38 162 ASN A CA 1
ATOM 1340 C C . ASN A 1 162 ? -10.012 0.111 -31.538 1.00 76.38 162 ASN A C 1
ATOM 1342 O O . ASN A 1 162 ? -9.575 -1.041 -31.516 1.00 76.38 162 ASN A O 1
ATOM 1346 N N . ALA A 1 163 ? -10.781 0.568 -30.547 1.00 76.25 163 ALA A N 1
ATOM 1347 C CA . ALA A 1 163 ? -11.283 -0.282 -29.472 1.00 76.25 163 ALA A CA 1
ATOM 1348 C C . ALA A 1 163 ? -12.798 -0.478 -29.598 1.00 76.25 163 ALA A C 1
ATOM 1350 O O . ALA A 1 163 ? -13.530 0.488 -29.779 1.00 76.25 163 ALA A O 1
ATOM 1351 N N . ILE A 1 164 ? -13.272 -1.717 -29.413 1.00 83.06 164 ILE A N 1
ATOM 1352 C CA . ILE A 1 164 ? -14.715 -2.016 -29.293 1.00 83.06 164 ILE A CA 1
ATOM 1353 C C . ILE A 1 164 ? -15.323 -1.223 -28.123 1.00 83.06 164 ILE A C 1
ATOM 1355 O O . ILE A 1 164 ? -16.458 -0.762 -28.192 1.00 83.06 164 ILE A O 1
ATOM 1359 N N . PHE A 1 165 ? -14.550 -1.049 -27.048 1.00 80.06 165 PHE A N 1
ATOM 1360 C CA . PHE A 1 165 ? -14.919 -0.262 -25.882 1.00 80.06 165 PHE A CA 1
ATOM 1361 C C . PHE A 1 165 ? -13.695 0.479 -25.338 1.00 80.06 165 PHE A C 1
ATOM 1363 O O . PHE A 1 165 ? -12.611 -0.099 -25.195 1.00 80.06 165 PHE A O 1
ATOM 1370 N N . THR A 1 166 ? -13.856 1.762 -25.008 1.00 80.44 166 THR A N 1
ATOM 1371 C CA . THR A 1 166 ? -12.778 2.535 -24.384 1.00 80.44 166 THR A CA 1
ATOM 1372 C C . THR A 1 166 ? -12.819 2.354 -22.874 1.00 80.44 166 THR A C 1
ATOM 1374 O O . THR A 1 166 ? -13.626 2.962 -22.181 1.00 80.44 166 THR A O 1
ATOM 1377 N N . HIS A 1 167 ? -11.903 1.538 -22.356 1.00 81.31 167 HIS A N 1
ATOM 1378 C CA . HIS A 1 167 ? -11.672 1.429 -20.917 1.00 81.31 167 HIS A CA 1
ATOM 1379 C C . HIS A 1 167 ? -11.068 2.744 -20.400 1.00 81.31 167 HIS A C 1
ATOM 1381 O O . HIS A 1 167 ? -9.903 3.042 -20.688 1.00 81.31 167 HIS A O 1
ATOM 1387 N N . SER A 1 168 ? -11.878 3.529 -19.685 1.00 83.94 168 SER A N 1
ATOM 1388 C CA . SER A 1 168 ? -11.547 4.875 -19.193 1.00 83.94 168 SER A CA 1
ATOM 1389 C C . SER A 1 168 ? -11.439 4.972 -17.668 1.00 83.94 168 SER A C 1
ATOM 1391 O O . SER A 1 168 ? -11.022 5.998 -17.126 1.00 83.94 168 SER A O 1
ATOM 1393 N N . HIS A 1 169 ? -11.756 3.898 -16.946 1.00 86.31 169 HIS A N 1
ATOM 1394 C CA . HIS A 1 169 ? -11.761 3.869 -15.487 1.00 86.31 169 HIS A CA 1
ATOM 1395 C C . HIS A 1 169 ? -10.981 2.691 -14.910 1.00 86.31 169 HIS A C 1
ATOM 1397 O O . HIS A 1 169 ? -10.737 1.682 -15.567 1.00 86.31 169 HIS A O 1
ATOM 1403 N N . THR A 1 170 ? -10.610 2.845 -13.645 1.00 89.38 170 THR A N 1
ATOM 1404 C CA . THR A 1 170 ? -10.054 1.792 -12.790 1.00 89.38 170 THR A CA 1
ATOM 1405 C C . THR A 1 170 ? -10.852 1.723 -11.493 1.00 89.38 170 THR A C 1
ATOM 1407 O O . THR A 1 170 ? -11.701 2.579 -11.219 1.00 89.38 170 THR A O 1
ATOM 1410 N N . TYR A 1 171 ? -10.603 0.688 -10.699 1.00 93.81 171 TYR A N 1
ATOM 1411 C CA . TYR A 1 171 ? -11.369 0.390 -9.498 1.00 93.81 171 TYR A CA 1
ATOM 1412 C C . TYR A 1 171 ? -10.493 0.502 -8.259 1.00 93.81 171 TYR A C 1
ATOM 1414 O O . TYR A 1 171 ? -9.327 0.110 -8.273 1.00 93.81 171 TYR A O 1
ATOM 1422 N N . ILE A 1 172 ? -11.075 0.981 -7.164 1.00 96.44 172 ILE A N 1
ATOM 1423 C CA . ILE A 1 172 ? -10.475 0.927 -5.832 1.00 96.44 172 ILE A CA 1
ATOM 1424 C C . ILE A 1 172 ? -11.419 0.131 -4.938 1.00 96.44 172 ILE A C 1
ATOM 1426 O O . ILE A 1 172 ? -12.467 0.636 -4.535 1.00 96.44 172 ILE A O 1
ATOM 1430 N N . LEU A 1 173 ? -11.064 -1.122 -4.663 1.00 98.06 173 LEU A N 1
ATOM 1431 C CA . LEU A 1 173 ? -11.795 -2.000 -3.752 1.00 98.06 173 LEU A CA 1
ATOM 1432 C C . LEU A 1 173 ? -11.563 -1.559 -2.309 1.00 98.06 173 LEU A C 1
ATOM 1434 O O . LEU A 1 173 ? -10.421 -1.323 -1.910 1.00 98.06 173 LEU A O 1
ATOM 1438 N N . ILE A 1 174 ? -12.640 -1.490 -1.527 1.00 98.19 174 ILE A N 1
ATOM 1439 C CA . ILE A 1 174 ? -12.613 -0.994 -0.151 1.00 98.19 174 ILE A CA 1
ATOM 1440 C C . ILE A 1 174 ? -13.132 -2.082 0.784 1.00 98.19 174 ILE A C 1
ATOM 1442 O O . ILE A 1 174 ? -14.285 -2.513 0.682 1.00 98.19 174 ILE A O 1
ATOM 1446 N N . TYR A 1 175 ? -12.293 -2.490 1.732 1.00 98.69 175 TYR A N 1
ATOM 1447 C CA . TYR A 1 175 ? -12.657 -3.450 2.773 1.00 98.69 175 TYR A CA 1
ATOM 1448 C C . TYR A 1 175 ? -12.301 -2.928 4.152 1.00 98.69 175 TYR A C 1
ATOM 1450 O O . TYR A 1 175 ? -11.198 -2.434 4.370 1.00 98.69 175 TYR A O 1
ATOM 1458 N N . ALA A 1 176 ? -13.204 -3.124 5.105 1.00 98.50 176 ALA A N 1
ATOM 1459 C CA . ALA A 1 176 ? -12.881 -2.978 6.513 1.00 98.50 176 ALA A CA 1
ATOM 1460 C C . ALA A 1 176 ? -12.161 -4.230 7.029 1.00 98.50 176 ALA A C 1
ATOM 1462 O O . ALA A 1 176 ? -12.370 -5.342 6.545 1.00 98.50 176 ALA A O 1
ATOM 1463 N N . LYS A 1 177 ? -11.388 -4.078 8.103 1.00 98.44 177 LYS A N 1
ATOM 1464 C CA . LYS A 1 177 ? -10.983 -5.209 8.938 1.00 98.44 177 LYS A CA 1
ATOM 1465 C C . LYS A 1 177 ? -12.186 -5.819 9.661 1.00 98.44 177 LYS A C 1
ATOM 1467 O O . LYS A 1 177 ? -12.302 -7.039 9.755 1.00 98.44 177 LYS A O 1
ATOM 1472 N N . ASN A 1 178 ? -13.066 -4.954 10.161 1.00 98.31 178 ASN A N 1
ATOM 1473 C CA . ASN A 1 178 ? -14.358 -5.296 10.737 1.00 98.31 178 ASN A CA 1
ATOM 1474 C C . ASN A 1 178 ? -15.339 -4.150 10.462 1.00 98.31 178 ASN A C 1
ATOM 1476 O O . ASN A 1 178 ? -15.232 -3.072 11.046 1.00 98.31 178 ASN A O 1
ATOM 1480 N N . LEU A 1 179 ? -16.304 -4.369 9.569 1.00 97.69 179 LEU A N 1
ATOM 1481 C CA . LEU A 1 179 ? -17.231 -3.323 9.142 1.00 97.69 179 LEU A CA 1
ATOM 1482 C C . LEU A 1 179 ? -18.179 -2.887 10.263 1.00 97.69 179 LEU A C 1
ATOM 1484 O O . LEU A 1 179 ? -18.553 -1.717 10.340 1.00 97.69 179 LEU A O 1
ATOM 1488 N N . LYS A 1 180 ? -18.564 -3.807 11.153 1.00 97.50 180 LYS A N 1
ATOM 1489 C CA . LYS A 1 180 ? -19.435 -3.491 12.290 1.00 97.50 180 LYS A CA 1
ATOM 1490 C C . LYS A 1 180 ? -18.729 -2.549 13.267 1.00 97.50 180 LYS A C 1
ATOM 1492 O O . LYS A 1 180 ? -19.316 -1.539 13.653 1.00 97.50 180 LYS A O 1
ATOM 1497 N N . SER A 1 181 ? -17.479 -2.849 13.621 1.00 97.19 181 SER A N 1
ATOM 1498 C CA . SER A 1 181 ? -16.659 -1.992 14.484 1.00 97.19 181 SER A CA 1
ATOM 1499 C C . SER A 1 181 ? -16.366 -0.647 13.821 1.00 97.19 181 SER A C 1
ATOM 1501 O O . SER A 1 181 ? -16.584 0.390 14.440 1.00 97.19 181 SER A O 1
ATOM 1503 N N . LEU A 1 182 ? -16.006 -0.639 12.534 1.00 95.88 182 LEU A N 1
ATOM 1504 C CA . LEU A 1 182 ? -15.719 0.594 11.800 1.00 95.88 182 LEU A CA 1
ATOM 1505 C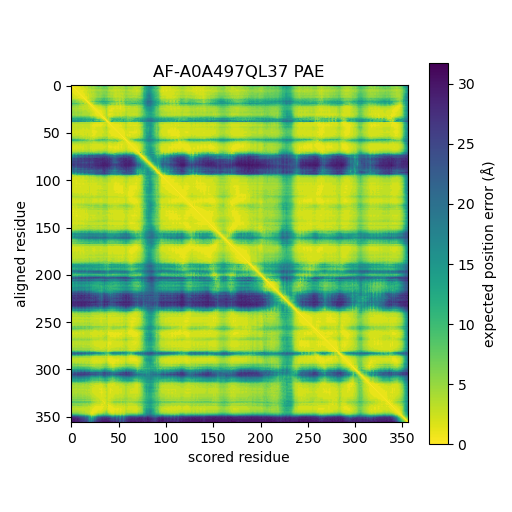 C . LEU A 1 182 ? -16.925 1.542 11.793 1.00 95.88 182 LEU A C 1
ATOM 1507 O O . LEU A 1 182 ? -16.782 2.732 12.066 1.00 95.88 182 LEU A O 1
ATOM 1511 N N . LYS A 1 183 ? -18.132 1.015 11.541 1.00 93.62 183 LYS A N 1
ATOM 1512 C CA . LYS A 1 183 ? -19.379 1.796 11.600 1.00 93.62 183 LYS A CA 1
ATOM 1513 C C . LYS A 1 183 ? -19.603 2.425 12.976 1.00 93.62 183 LYS A C 1
ATOM 1515 O O . LYS A 1 183 ? -20.093 3.549 13.043 1.00 93.62 183 LYS A O 1
ATOM 1520 N N . LYS A 1 184 ? -19.245 1.728 14.060 1.00 93.62 184 LYS A N 1
ATOM 1521 C CA . LYS A 1 184 ? -19.323 2.265 15.426 1.00 93.62 184 LYS A CA 1
ATOM 1522 C C . LYS A 1 184 ? -18.333 3.419 15.624 1.00 93.62 184 LYS A C 1
ATOM 1524 O O . LYS A 1 184 ? -18.754 4.483 16.063 1.00 93.62 184 LYS A O 1
ATOM 1529 N N . VAL A 1 185 ? -17.076 3.252 15.208 1.00 92.75 185 VAL A N 1
ATOM 1530 C CA . VAL A 1 185 ? -16.046 4.301 15.325 1.00 92.75 185 VAL A CA 1
ATOM 1531 C C . VAL A 1 185 ? -16.424 5.545 14.519 1.00 92.75 185 VAL A C 1
ATOM 1533 O O . VAL A 1 185 ? -16.400 6.643 15.063 1.00 92.75 185 VAL A O 1
ATOM 1536 N N . ILE A 1 186 ? -16.850 5.383 13.257 1.00 90.69 186 ILE A N 1
ATOM 1537 C CA . ILE A 1 186 ? -17.351 6.494 12.420 1.00 90.69 186 ILE A CA 1
ATOM 1538 C C . ILE A 1 186 ? -18.533 7.192 13.103 1.00 90.69 186 ILE A C 1
ATOM 1540 O O . ILE A 1 186 ? -18.714 8.410 12.973 1.00 90.69 186 ILE A O 1
ATOM 1544 N N . LYS A 1 187 ? -19.349 6.417 13.836 1.00 88.38 187 LYS A N 1
ATOM 1545 C CA . LYS A 1 187 ? -20.496 6.969 14.539 1.00 88.38 187 LYS A CA 1
ATOM 1546 C C . LYS A 1 187 ? -20.105 7.894 15.676 1.00 88.38 187 LYS A C 1
ATOM 1548 O O . LYS A 1 187 ? -20.658 8.987 15.806 1.00 88.38 187 LYS A O 1
ATOM 1553 N N . GLU A 1 188 ? -19.139 7.450 16.459 1.00 88.25 188 GLU A N 1
ATOM 1554 C CA . GLU A 1 188 ? -18.634 8.131 17.646 1.00 88.25 188 GLU A CA 1
ATOM 1555 C C . GLU A 1 188 ? -17.756 9.338 17.294 1.00 88.25 188 GLU A C 1
ATOM 1557 O O . GLU A 1 188 ? -17.859 10.376 17.945 1.00 88.25 188 GLU A O 1
ATOM 1562 N N . SER A 1 189 ? -16.979 9.268 16.208 1.00 82.50 189 SER A N 1
ATOM 1563 C CA . SER A 1 189 ? -16.133 10.373 15.731 1.00 82.50 189 SER A CA 1
ATOM 1564 C C . SER A 1 189 ? -16.916 11.546 15.130 1.00 82.50 189 SER A C 1
ATOM 1566 O O . SER A 1 189 ? -16.316 12.550 14.755 1.00 82.50 189 SER A O 1
ATOM 1568 N N . LYS A 1 190 ? -18.247 11.439 14.992 1.00 79.81 190 LYS A N 1
ATOM 1569 C CA . LYS A 1 190 ? -19.118 12.426 14.318 1.00 79.81 190 LYS A CA 1
ATOM 1570 C C . LYS A 1 190 ? -18.699 12.735 12.867 1.00 79.81 190 LYS A C 1
ATOM 1572 O O . LYS A 1 190 ? -19.167 13.711 12.288 1.00 79.81 190 LYS A O 1
ATOM 1577 N N . THR A 1 191 ? -17.901 11.873 12.229 1.00 74.81 191 THR A N 1
ATOM 1578 C CA . THR A 1 191 ? -17.410 12.068 10.849 1.00 74.81 191 THR A CA 1
ATOM 1579 C C . THR A 1 191 ? -18.372 11.556 9.775 1.00 74.81 191 THR A C 1
ATOM 1581 O O . THR A 1 191 ? -18.062 11.617 8.588 1.00 74.81 191 THR A O 1
ATOM 1584 N N . HIS A 1 192 ? -19.577 11.102 10.140 1.00 70.12 192 HIS A N 1
ATOM 1585 C CA . HIS A 1 192 ? -20.570 10.578 9.191 1.00 70.12 192 HIS A CA 1
ATOM 1586 C C . HIS A 1 192 ? -20.875 11.490 8.000 1.00 70.12 192 HIS A C 1
ATOM 1588 O O . HIS A 1 192 ? -21.161 10.987 6.915 1.00 70.12 192 HIS A O 1
ATOM 1594 N N . ALA A 1 193 ? -20.857 12.813 8.193 1.00 68.62 193 ALA A N 1
ATOM 1595 C CA . ALA A 1 193 ? -21.125 13.761 7.115 1.00 68.62 193 ALA A CA 1
ATOM 1596 C C . ALA A 1 193 ? -20.100 13.619 5.974 1.00 68.62 193 ALA A C 1
ATOM 1598 O O . ALA A 1 193 ? -20.488 13.629 4.807 1.00 68.62 193 ALA A O 1
ATOM 1599 N N . LEU A 1 194 ? -18.824 13.370 6.308 1.00 72.81 194 LEU A N 1
ATOM 1600 C CA . LEU A 1 194 ? -17.762 13.132 5.326 1.00 72.81 194 LEU A CA 1
ATOM 1601 C C . LEU A 1 194 ? -18.066 11.900 4.468 1.00 72.81 194 LEU A C 1
ATOM 1603 O O . LEU A 1 194 ? -17.852 11.931 3.257 1.00 72.81 194 LEU A O 1
ATOM 1607 N N . PHE A 1 195 ? -18.597 10.835 5.067 1.00 75.50 195 PHE A N 1
ATOM 1608 C CA . PHE A 1 195 ? -18.928 9.606 4.346 1.00 75.50 195 PHE A CA 1
ATOM 1609 C C . PHE A 1 195 ? -20.205 9.738 3.506 1.00 75.50 195 PHE A C 1
ATOM 1611 O O . PHE A 1 195 ? -20.235 9.244 2.385 1.00 75.50 195 PHE A O 1
ATOM 1618 N N . LYS A 1 196 ? -21.234 10.446 3.993 1.00 69.50 196 LYS A N 1
ATOM 1619 C CA . LYS A 1 196 ? -22.512 10.612 3.272 1.00 69.50 196 LYS A CA 1
ATOM 1620 C C . LYS A 1 196 ? -22.416 11.453 1.996 1.00 69.50 196 LYS A C 1
ATOM 1622 O O . LYS A 1 196 ? -23.199 11.232 1.084 1.00 69.50 196 LYS A O 1
ATOM 1627 N N . GLN A 1 197 ? -21.494 12.412 1.934 1.00 61.16 197 GLN A N 1
ATOM 1628 C CA . GLN A 1 197 ? -21.349 13.316 0.783 1.00 61.16 197 GLN A CA 1
ATOM 1629 C C . GLN A 1 197 ? -20.446 12.765 -0.333 1.00 61.16 197 GLN A C 1
ATOM 1631 O O . GLN A 1 197 ? -20.188 13.461 -1.310 1.00 61.16 197 GLN A O 1
ATOM 1636 N N . SER A 1 198 ? -19.920 11.546 -0.194 1.00 65.44 198 SER A N 1
ATOM 1637 C CA . SER A 1 198 ? -18.925 11.021 -1.134 1.00 65.44 198 SER A CA 1
ATOM 1638 C C . SER A 1 198 ? -19.595 10.226 -2.248 1.00 65.44 198 SER A C 1
ATOM 1640 O O . SER A 1 198 ? -20.232 9.207 -1.985 1.00 65.44 198 SER A O 1
ATOM 1642 N N . GLY A 1 199 ? -19.425 10.673 -3.493 1.00 66.94 199 GLY A N 1
ATOM 1643 C CA . GLY A 1 199 ? -19.790 9.881 -4.665 1.00 66.94 199 GLY A CA 1
ATOM 1644 C C . GLY A 1 199 ? -18.914 8.631 -4.775 1.00 66.94 199 GLY A C 1
ATOM 1645 O O . GLY A 1 199 ? -17.726 8.663 -4.458 1.00 66.94 199 GLY A O 1
ATOM 1646 N N . SER A 1 200 ? -19.495 7.519 -5.230 1.00 75.94 200 SER A N 1
ATOM 1647 C CA . SER A 1 200 ? -18.748 6.293 -5.554 1.00 75.94 200 SER A CA 1
ATOM 1648 C C . SER A 1 200 ? -17.942 6.419 -6.851 1.00 75.94 200 SER A C 1
ATOM 1650 O O . SER A 1 200 ? -17.041 5.621 -7.099 1.00 75.94 200 SER A O 1
ATOM 1652 N N . ILE A 1 201 ? -18.247 7.426 -7.669 1.00 77.69 201 ILE A N 1
ATOM 1653 C CA . ILE A 1 201 ? -17.527 7.765 -8.893 1.00 77.69 201 ILE A CA 1
ATOM 1654 C C . ILE A 1 201 ? -16.661 8.990 -8.600 1.00 77.69 201 ILE A C 1
ATOM 1656 O O . ILE A 1 201 ? -17.170 10.037 -8.201 1.00 77.69 201 ILE A O 1
ATOM 1660 N N . LEU A 1 202 ? -15.353 8.834 -8.780 1.00 78.62 202 LEU A N 1
ATOM 1661 C CA . LEU A 1 202 ? -14.341 9.869 -8.619 1.00 78.62 202 LEU A CA 1
ATOM 1662 C C . LEU A 1 202 ? -13.874 10.310 -10.012 1.00 78.62 202 LEU A C 1
ATOM 1664 O O . LEU A 1 202 ? -13.383 9.485 -10.788 1.00 78.62 202 LEU A O 1
ATOM 1668 N N . ASP A 1 203 ? -14.008 11.601 -10.319 1.00 65.25 203 ASP A N 1
ATOM 1669 C CA . ASP A 1 203 ? -13.616 12.186 -11.606 1.00 65.25 203 ASP A CA 1
ATOM 1670 C C . ASP A 1 203 ? -12.650 13.362 -11.389 1.00 65.25 203 ASP A C 1
ATOM 1672 O O . ASP A 1 203 ? -12.982 14.312 -10.681 1.00 65.25 203 ASP A O 1
ATOM 1676 N N . SER A 1 204 ? -11.434 13.268 -11.942 1.00 61.75 204 SER A N 1
ATOM 1677 C CA . SER A 1 204 ? -10.452 14.368 -11.973 1.00 61.75 204 SER A CA 1
ATOM 1678 C C . SER A 1 204 ? -9.271 14.083 -12.920 1.00 61.75 204 SER A C 1
ATOM 1680 O O . SER A 1 204 ? -8.099 14.167 -12.535 1.00 61.75 204 SER A O 1
ATOM 1682 N N . PHE A 1 205 ? -9.550 13.732 -14.178 1.00 56.19 205 PHE A N 1
ATOM 1683 C CA . PHE A 1 205 ? -8.525 13.357 -15.167 1.00 56.19 205 PHE A CA 1
ATOM 1684 C C . PHE A 1 205 ? -7.384 14.386 -15.325 1.00 56.19 205 PHE A C 1
ATOM 1686 O O . PHE A 1 205 ? -6.212 13.996 -15.306 1.00 56.19 205 PHE A O 1
ATOM 1693 N N . ASP A 1 206 ? -7.692 15.687 -15.353 1.00 61.25 206 ASP A N 1
ATOM 1694 C CA . ASP A 1 206 ? -6.700 16.770 -15.484 1.00 61.25 206 ASP A CA 1
ATOM 1695 C C . ASP A 1 206 ? -5.602 16.735 -14.411 1.00 61.25 206 ASP A C 1
ATOM 1697 O O . ASP A 1 206 ? -4.436 17.033 -14.682 1.00 61.25 206 ASP A O 1
ATOM 1701 N N . SER A 1 207 ? -5.948 16.320 -13.187 1.00 60.91 207 SER A N 1
ATOM 1702 C CA . SER A 1 207 ? -4.984 16.192 -12.084 1.00 60.91 207 SER A CA 1
ATOM 1703 C C . SER A 1 207 ? -3.948 15.090 -12.343 1.00 60.91 207 SER A C 1
ATOM 1705 O O . SER A 1 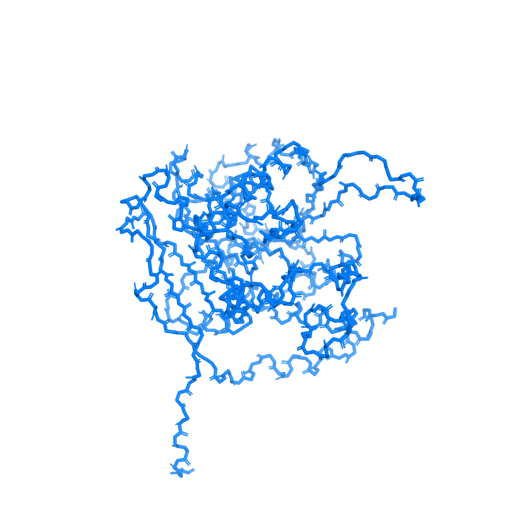207 ? -2.815 15.163 -11.869 1.00 60.91 207 SER A O 1
ATOM 1707 N N . SER A 1 208 ? -4.307 14.083 -13.145 1.00 59.44 208 SER A N 1
ATOM 1708 C CA . SER A 1 208 ? -3.459 12.929 -13.459 1.00 59.44 208 SER A CA 1
ATOM 1709 C C . SER A 1 208 ? -2.412 13.248 -14.515 1.00 59.44 208 SER A C 1
ATOM 1711 O O . SER A 1 208 ? -1.267 12.812 -14.388 1.00 59.44 208 SER A O 1
ATOM 1713 N N . ILE A 1 209 ? -2.788 14.016 -15.543 1.00 62.03 209 ILE A N 1
ATOM 1714 C CA . ILE A 1 209 ? -1.853 14.504 -16.564 1.00 62.03 209 ILE A CA 1
ATOM 1715 C C . ILE A 1 209 ? -0.841 15.443 -15.914 1.00 62.03 209 ILE A C 1
ATOM 1717 O O . ILE A 1 209 ? 0.360 15.194 -16.007 1.00 62.03 209 ILE A O 1
ATOM 1721 N N . LYS A 1 210 ? -1.319 16.442 -15.162 1.00 64.25 210 LYS A N 1
ATOM 1722 C CA . LYS A 1 210 ? -0.451 17.391 -14.451 1.00 64.25 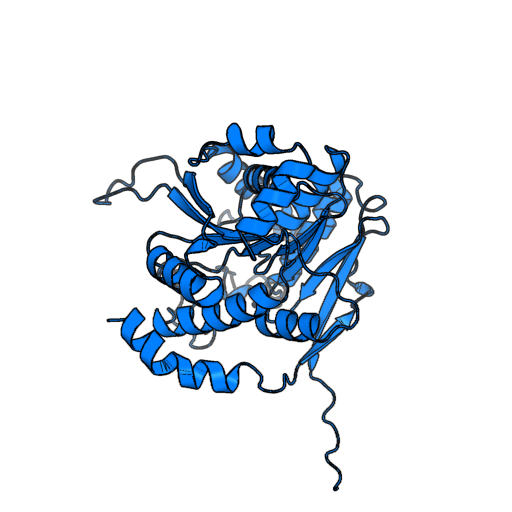210 LYS A CA 1
ATOM 1723 C C . LYS A 1 210 ? 0.514 16.684 -13.502 1.00 64.25 210 LYS A C 1
ATOM 1725 O O . LYS A 1 210 ? 1.703 16.977 -13.519 1.00 64.25 210 LYS A O 1
ATOM 1730 N N . ALA A 1 211 ? 0.044 15.690 -12.744 1.00 64.06 211 ALA A N 1
ATOM 1731 C CA . ALA A 1 211 ? 0.908 14.909 -11.857 1.00 64.06 211 ALA A CA 1
ATOM 1732 C C . ALA A 1 211 ? 2.020 14.158 -12.614 1.00 64.06 211 ALA A C 1
ATOM 1734 O O . ALA A 1 211 ? 3.130 14.025 -12.099 1.00 64.06 211 ALA A O 1
ATOM 1735 N N . ARG A 1 212 ? 1.746 13.662 -13.830 1.00 64.44 212 ARG A N 1
ATOM 1736 C CA . ARG A 1 212 ? 2.760 13.025 -14.691 1.00 64.44 212 ARG A CA 1
ATOM 1737 C C . ARG A 1 212 ? 3.755 14.042 -15.235 1.00 64.44 212 ARG A C 1
ATOM 1739 O O . ARG A 1 212 ? 4.947 13.755 -15.225 1.00 64.44 212 ARG A O 1
ATOM 1746 N N . GLU A 1 213 ? 3.284 15.202 -15.681 1.00 63.19 213 GLU A N 1
ATOM 1747 C CA . GLU A 1 213 ? 4.125 16.294 -16.189 1.00 63.19 213 GLU A CA 1
ATOM 1748 C C . GLU A 1 213 ? 5.034 16.882 -15.102 1.00 63.19 213 GLU A C 1
ATOM 1750 O O . GLU A 1 213 ? 6.220 17.102 -15.329 1.00 63.19 213 GLU A O 1
ATOM 1755 N N . GLU A 1 214 ? 4.524 17.074 -13.888 1.00 63.50 214 GLU A N 1
ATOM 1756 C CA . GLU A 1 214 ? 5.309 17.559 -12.751 1.00 63.50 214 GLU A CA 1
ATOM 1757 C C . GLU A 1 214 ? 6.402 16.553 -12.357 1.00 63.50 214 GLU A C 1
ATOM 1759 O O . GLU A 1 214 ? 7.569 16.916 -12.180 1.00 63.50 214 GLU A O 1
ATOM 1764 N N . LEU A 1 215 ? 6.048 15.264 -12.292 1.00 63.44 215 LEU A N 1
ATOM 1765 C CA . LEU A 1 215 ? 6.993 14.170 -12.057 1.00 63.44 215 LEU A CA 1
ATOM 1766 C C . LEU A 1 215 ? 8.072 14.112 -13.133 1.00 63.44 215 LEU A C 1
ATOM 1768 O O . LEU A 1 215 ? 9.251 13.950 -12.821 1.00 63.44 215 LEU A O 1
ATOM 1772 N N . PHE A 1 216 ? 7.652 14.256 -14.385 1.00 59.38 216 PHE A N 1
ATOM 1773 C CA . PHE A 1 216 ? 8.525 14.308 -15.541 1.00 59.38 216 PHE A CA 1
ATOM 1774 C C . PHE A 1 216 ? 9.542 15.451 -15.427 1.00 59.38 216 PHE A C 1
ATOM 1776 O O . PHE A 1 216 ? 10.743 15.217 -15.550 1.00 59.38 216 PHE A O 1
ATOM 1783 N N . ASN A 1 217 ? 9.082 16.656 -15.092 1.00 56.84 217 ASN A N 1
ATOM 1784 C CA . ASN A 1 217 ? 9.947 17.820 -14.922 1.00 56.84 217 ASN A CA 1
ATOM 1785 C C . ASN A 1 217 ? 10.892 17.678 -13.721 1.00 56.84 217 ASN A C 1
ATOM 1787 O O . ASN A 1 217 ? 12.038 18.100 -13.796 1.00 56.84 217 ASN A O 1
ATOM 1791 N N . THR A 1 218 ? 10.444 17.059 -12.627 1.00 55.81 218 THR A N 1
ATOM 1792 C CA . THR A 1 218 ? 11.241 16.930 -11.394 1.00 55.81 218 THR A CA 1
ATOM 1793 C C . THR A 1 218 ? 12.340 15.871 -11.520 1.00 55.81 218 THR A C 1
ATOM 1795 O O . THR A 1 218 ? 13.478 16.091 -11.108 1.00 55.81 218 THR A O 1
ATOM 1798 N N . LEU A 1 219 ? 12.025 14.730 -12.142 1.00 54.62 219 LEU A N 1
ATOM 1799 C CA . LEU A 1 219 ? 12.947 13.598 -12.293 1.00 54.62 219 LEU A CA 1
ATOM 1800 C C . LEU A 1 219 ? 13.780 13.642 -13.576 1.00 54.62 219 LEU A C 1
ATOM 1802 O O . LEU A 1 219 ? 14.823 13.000 -13.642 1.00 54.62 219 LEU A O 1
ATOM 1806 N N . GLY A 1 220 ? 13.383 14.420 -14.584 1.00 50.41 220 GLY A N 1
ATOM 1807 C CA . GLY A 1 220 ? 14.207 14.674 -15.771 1.00 50.41 220 GLY A CA 1
ATOM 1808 C C . GLY A 1 220 ? 15.508 15.439 -15.476 1.00 50.41 220 GLY A C 1
ATOM 1809 O O . GLY A 1 220 ? 16.363 15.547 -16.346 1.00 50.41 220 GLY A O 1
ATOM 1810 N N . ILE A 1 221 ? 15.690 15.945 -14.248 1.00 49.34 221 ILE A N 1
ATOM 1811 C CA . ILE A 1 221 ? 16.838 16.757 -13.801 1.00 49.34 221 ILE A CA 1
ATOM 1812 C C . ILE A 1 221 ? 17.908 15.888 -13.097 1.00 49.34 221 ILE A C 1
ATOM 1814 O O . ILE A 1 221 ? 18.714 16.383 -12.317 1.00 49.34 221 ILE A O 1
ATOM 1818 N N . ILE A 1 222 ? 17.955 14.571 -13.339 1.00 52.09 222 ILE A N 1
ATOM 1819 C CA . ILE A 1 222 ? 18.928 13.679 -12.668 1.00 52.09 222 ILE A CA 1
ATOM 1820 C C . ILE A 1 222 ? 20.401 14.008 -13.020 1.00 52.09 222 ILE A C 1
ATOM 1822 O O . ILE A 1 222 ? 21.293 13.611 -12.275 1.00 52.09 222 ILE A O 1
ATOM 1826 N N . SER A 1 223 ? 20.696 14.831 -14.042 1.00 44.81 223 SER A N 1
ATOM 1827 C CA . SER A 1 223 ? 21.917 15.663 -14.028 1.00 44.81 223 SER A CA 1
ATOM 1828 C C . SER A 1 223 ? 21.828 16.891 -14.949 1.00 44.81 223 SER A C 1
ATOM 1830 O O . SER A 1 223 ? 21.190 16.841 -15.998 1.00 44.81 223 SER A O 1
ATOM 1832 N N . GLU A 1 224 ? 22.520 17.985 -14.613 1.00 43.47 224 GLU A N 1
ATOM 1833 C CA . GLU A 1 224 ? 22.703 19.138 -15.520 1.00 43.47 224 GLU A CA 1
ATOM 1834 C C . GLU A 1 224 ? 23.445 18.762 -16.813 1.00 43.47 224 GLU A C 1
ATOM 1836 O O . GLU A 1 224 ? 23.196 19.358 -17.855 1.00 43.47 224 GLU A O 1
ATOM 1841 N N . LYS A 1 225 ? 24.281 17.717 -16.776 1.00 44.69 225 LYS A N 1
ATOM 1842 C CA . LYS A 1 225 ? 25.013 17.179 -17.935 1.00 44.69 225 LYS A CA 1
ATOM 1843 C C . LYS A 1 225 ? 24.099 16.489 -18.961 1.00 44.69 225 LYS A C 1
ATOM 1845 O O . LYS A 1 225 ? 24.442 16.393 -20.127 1.00 44.69 225 LYS A O 1
ATOM 1850 N N . ILE A 1 226 ? 22.932 16.019 -18.518 1.00 48.72 226 ILE A N 1
ATOM 1851 C CA . ILE A 1 226 ? 21.878 15.383 -19.329 1.00 48.72 226 ILE A CA 1
ATOM 1852 C C . ILE A 1 226 ? 20.993 16.462 -19.997 1.00 48.72 226 ILE A C 1
ATOM 1854 O O . ILE A 1 226 ? 20.391 16.223 -21.035 1.00 48.72 226 ILE A O 1
ATOM 1858 N N . LYS A 1 227 ? 20.940 17.700 -19.482 1.00 45.16 227 LYS A N 1
ATOM 1859 C CA . LYS A 1 227 ? 20.120 18.763 -20.096 1.00 45.16 227 LYS A CA 1
ATOM 1860 C C . LYS A 1 227 ? 20.607 19.214 -21.477 1.00 45.16 227 LYS A C 1
ATOM 1862 O O . LYS A 1 227 ? 19.772 19.660 -22.258 1.00 45.16 227 LYS A O 1
ATOM 1867 N N . SER A 1 228 ? 21.912 19.163 -21.754 1.00 47.38 228 SER A N 1
ATOM 1868 C CA . SER A 1 228 ? 22.473 19.712 -22.997 1.00 47.38 228 SER A CA 1
ATOM 1869 C C . SER A 1 228 ? 22.360 18.770 -24.196 1.00 47.38 228 SER A C 1
ATOM 1871 O O . SER A 1 228 ? 22.224 19.264 -25.310 1.00 47.38 228 SER A O 1
ATOM 1873 N N . ASP A 1 229 ? 22.346 17.450 -23.969 1.00 45.88 229 ASP A N 1
ATOM 1874 C CA . ASP A 1 229 ? 22.520 16.451 -25.040 1.00 45.88 229 ASP A CA 1
ATOM 1875 C C . ASP A 1 229 ? 21.297 15.544 -25.276 1.00 45.88 229 ASP A C 1
ATOM 1877 O O . ASP A 1 229 ? 21.320 14.706 -26.174 1.00 45.88 229 ASP A O 1
ATOM 1881 N N . LEU A 1 230 ? 20.204 15.689 -24.514 1.00 43.75 230 LEU A N 1
ATOM 1882 C CA . LEU A 1 230 ? 19.051 14.796 -24.663 1.00 43.75 230 LEU A CA 1
ATOM 1883 C C . LEU A 1 230 ? 18.054 15.268 -25.728 1.00 43.75 230 LEU A C 1
ATOM 1885 O O . LEU A 1 230 ? 17.283 16.215 -25.538 1.00 43.75 230 LEU A O 1
ATOM 1889 N N . HIS A 1 231 ? 17.973 14.502 -26.816 1.00 44.44 231 HIS A N 1
ATOM 1890 C CA . HIS A 1 231 ? 16.798 14.482 -27.678 1.00 44.44 231 HIS A CA 1
ATOM 1891 C C . HIS A 1 231 ? 15.562 14.013 -26.877 1.00 44.44 231 HIS A C 1
ATOM 1893 O O . HIS A 1 231 ? 15.664 13.338 -25.854 1.00 44.44 231 HIS A O 1
ATOM 1899 N N . LYS A 1 232 ? 14.349 14.359 -27.333 1.00 43.75 232 LYS A N 1
ATOM 1900 C CA . LYS A 1 232 ? 13.057 14.128 -26.638 1.00 43.75 232 LYS A CA 1
ATOM 1901 C C . LYS A 1 232 ? 12.724 12.655 -26.268 1.00 43.75 232 LYS A C 1
ATOM 1903 O O . LYS A 1 232 ? 11.630 12.391 -25.766 1.00 43.75 232 LYS A O 1
ATOM 1908 N N . ALA A 1 233 ? 13.610 11.695 -26.538 1.00 37.22 233 ALA A N 1
ATOM 1909 C CA . ALA A 1 233 ? 13.382 10.257 -26.410 1.00 37.22 233 ALA A CA 1
ATOM 1910 C C . ALA A 1 233 ? 13.995 9.602 -25.149 1.00 37.22 233 ALA A C 1
ATOM 1912 O O . ALA A 1 233 ? 13.549 8.516 -24.784 1.00 37.22 233 ALA A O 1
ATOM 1913 N N . ASP A 1 234 ? 14.920 10.254 -24.436 1.00 43.41 234 ASP A N 1
ATOM 1914 C CA . ASP A 1 234 ? 15.799 9.592 -23.445 1.00 43.41 234 ASP A CA 1
ATOM 1915 C C . ASP A 1 234 ? 15.383 9.775 -21.969 1.00 43.41 234 ASP A C 1
ATOM 1917 O O . ASP A 1 234 ? 16.197 9.777 -21.043 1.00 43.41 234 ASP A O 1
ATOM 1921 N N . TRP A 1 235 ? 14.086 9.943 -21.708 1.00 47.94 235 TRP A N 1
ATOM 1922 C CA . TRP A 1 235 ? 13.588 10.310 -20.379 1.00 47.94 235 TRP A CA 1
ATOM 1923 C C . TRP A 1 235 ? 13.190 9.114 -19.499 1.00 47.94 235 TRP A C 1
ATOM 1925 O O . TRP A 1 235 ? 12.419 8.243 -19.909 1.00 47.94 235 TRP A O 1
ATOM 1935 N N . ILE A 1 236 ? 13.599 9.135 -18.224 1.00 51.06 236 ILE A N 1
ATOM 1936 C CA . ILE A 1 236 ? 13.101 8.217 -17.186 1.00 51.06 236 ILE A CA 1
ATOM 1937 C C . ILE A 1 236 ? 11.694 8.677 -16.756 1.00 51.06 236 ILE A C 1
ATOM 1939 O O . ILE A 1 236 ? 11.538 9.583 -15.941 1.00 51.06 236 ILE A O 1
ATOM 1943 N N . ARG A 1 237 ? 10.643 8.072 -17.324 1.00 53.84 237 ARG A N 1
ATOM 1944 C CA . ARG A 1 237 ? 9.228 8.385 -17.028 1.00 53.84 237 ARG A CA 1
ATOM 1945 C C . ARG A 1 237 ? 8.540 7.377 -16.1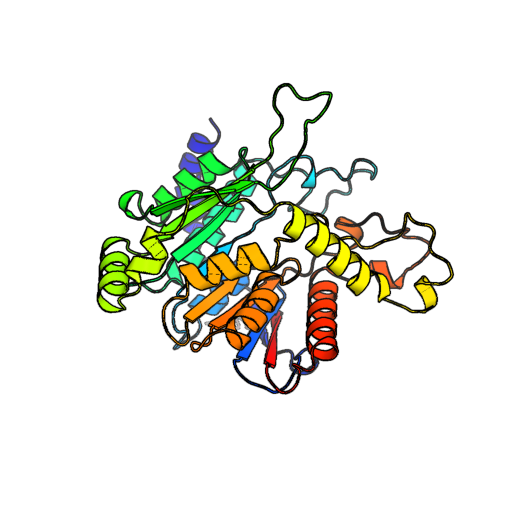07 1.00 53.84 237 ARG A C 1
ATOM 1947 O O . ARG A 1 237 ? 8.260 6.257 -16.533 1.00 53.84 237 ARG A O 1
ATOM 1954 N N . PHE A 1 238 ? 8.166 7.756 -14.888 1.00 63.31 238 PHE A N 1
ATOM 1955 C CA . PHE A 1 238 ? 7.179 6.944 -14.172 1.00 63.31 238 PHE A CA 1
ATOM 1956 C C . PHE A 1 238 ? 5.889 6.901 -14.993 1.00 63.31 238 PHE A C 1
ATOM 1958 O O . PHE A 1 238 ? 5.252 7.928 -15.212 1.00 63.31 238 PHE A O 1
ATOM 1965 N N . LEU A 1 239 ? 5.542 5.716 -15.495 1.00 59.25 239 LEU A N 1
ATOM 1966 C CA . LEU A 1 239 ? 4.551 5.599 -16.564 1.00 59.25 239 LEU A CA 1
ATOM 1967 C C . LEU A 1 239 ? 3.141 5.954 -16.081 1.00 59.25 239 LEU A C 1
ATOM 1969 O O . LEU A 1 239 ? 2.385 6.590 -16.812 1.00 59.25 239 LEU A O 1
ATOM 1973 N N . ASN A 1 240 ? 2.794 5.578 -14.844 1.00 73.12 240 ASN A N 1
ATOM 1974 C CA . ASN A 1 240 ? 1.423 5.666 -14.337 1.00 73.12 240 ASN A CA 1
ATOM 1975 C C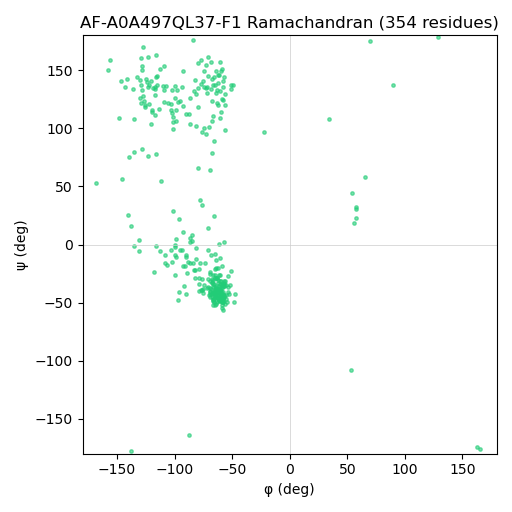 . ASN A 1 240 ? 1.330 6.010 -12.829 1.00 73.12 240 ASN A C 1
ATOM 1977 O O . ASN A 1 240 ? 0.717 5.256 -12.074 1.00 73.12 240 ASN A O 1
ATOM 1981 N N . PRO A 1 241 ? 1.915 7.127 -12.351 1.00 79.44 241 PRO A N 1
ATOM 1982 C CA . PRO A 1 241 ? 1.747 7.569 -10.966 1.00 79.44 241 PRO A CA 1
ATOM 1983 C C . PRO A 1 241 ? 0.277 7.882 -10.653 1.00 79.44 241 PRO A C 1
ATOM 1985 O O . PRO A 1 241 ? -0.448 8.406 -11.503 1.00 79.44 241 PRO A O 1
ATOM 1988 N N . LYS A 1 242 ? -0.155 7.614 -9.414 1.00 85.69 242 LYS A N 1
ATOM 1989 C CA . LYS A 1 242 ? -1.470 8.056 -8.929 1.00 85.69 242 LYS A CA 1
ATOM 1990 C C . LYS A 1 242 ? -1.458 9.565 -8.613 1.00 85.69 242 LYS A C 1
ATOM 1992 O O . LYS A 1 242 ? -0.452 10.041 -8.068 1.00 85.69 242 LYS A O 1
ATOM 1997 N N . PRO A 1 243 ? -2.534 10.313 -8.933 1.00 86.00 243 PRO A N 1
ATOM 1998 C CA . PRO A 1 243 ? -2.605 11.760 -8.708 1.00 86.00 243 PRO A CA 1
ATOM 1999 C C . PRO A 1 243 ? -2.626 12.108 -7.220 1.00 86.00 243 PRO A C 1
ATOM 2001 O O . PRO A 1 243 ? -3.280 11.423 -6.433 1.00 86.00 243 PRO A O 1
ATOM 2004 N N . LEU A 1 244 ? -1.960 13.198 -6.829 1.00 86.75 244 LEU A N 1
ATOM 2005 C CA . LEU A 1 244 ? -1.887 13.606 -5.421 1.00 86.75 244 LEU A CA 1
ATOM 2006 C C . LEU A 1 244 ? -3.258 13.970 -4.840 1.00 86.75 244 LEU A C 1
ATOM 2008 O O . LEU A 1 244 ? -3.510 13.636 -3.685 1.00 86.75 244 LEU A O 1
ATOM 2012 N N . ASP A 1 245 ? -4.144 14.579 -5.633 1.00 84.75 245 ASP A N 1
ATOM 2013 C CA . ASP A 1 245 ? -5.491 14.970 -5.195 1.00 84.75 245 ASP A CA 1
ATOM 2014 C C . ASP A 1 245 ? -6.395 13.762 -4.941 1.00 84.75 245 ASP A C 1
ATOM 2016 O O . ASP A 1 245 ? -7.096 13.721 -3.930 1.00 84.75 245 ASP A O 1
ATOM 2020 N N . LEU A 1 246 ? -6.328 12.736 -5.802 1.00 88.50 246 LEU A N 1
ATOM 2021 C CA . LEU A 1 246 ? -7.022 11.465 -5.572 1.00 88.50 246 LEU A CA 1
ATOM 2022 C C . LEU A 1 246 ? -6.570 10.850 -4.244 1.00 88.50 246 LEU A C 1
ATOM 2024 O O . LEU A 1 246 ? -7.393 10.472 -3.414 1.00 88.50 246 LEU A O 1
ATOM 2028 N N . LEU A 1 247 ? -5.257 10.765 -4.030 1.00 92.00 247 LEU A N 1
ATOM 2029 C CA . LEU A 1 247 ? -4.699 10.205 -2.801 1.00 92.00 247 LEU A CA 1
ATOM 2030 C C . LEU A 1 247 ? -5.050 11.065 -1.578 1.00 92.00 247 LEU A C 1
ATOM 2032 O O . LEU A 1 247 ? -5.353 10.518 -0.523 1.00 92.00 247 LEU A O 1
ATOM 2036 N N . GLY A 1 248 ? -5.088 12.389 -1.731 1.00 90.31 248 GLY A N 1
ATOM 2037 C CA . GLY A 1 248 ? -5.455 13.330 -0.674 1.00 90.31 248 GLY A CA 1
ATOM 2038 C C . GLY A 1 248 ? -6.916 13.180 -0.260 1.00 90.31 248 GLY A C 1
ATOM 2039 O O . GLY A 1 248 ? -7.209 13.156 0.936 1.00 90.31 248 GLY A O 1
ATOM 2040 N N . PHE A 1 249 ? -7.812 12.990 -1.234 1.00 89.31 249 PHE A N 1
ATOM 2041 C CA . PHE A 1 249 ? -9.210 12.635 -0.995 1.00 89.31 249 PHE A CA 1
ATOM 2042 C C . PHE A 1 249 ? -9.326 11.307 -0.238 1.00 89.31 249 PHE A C 1
ATOM 2044 O O . PHE A 1 249 ? -10.030 11.230 0.767 1.00 89.31 249 PHE A O 1
ATOM 2051 N N . LEU A 1 250 ? -8.619 10.260 -0.680 1.00 92.19 250 LEU A N 1
ATOM 2052 C CA . LEU A 1 250 ? -8.663 8.953 -0.017 1.00 92.19 250 LEU A CA 1
ATOM 2053 C C . LEU A 1 250 ? -8.143 9.030 1.424 1.00 92.19 250 LEU A C 1
ATOM 2055 O O . LEU A 1 250 ? -8.770 8.464 2.318 1.00 92.19 250 LEU A O 1
ATOM 2059 N N . LEU A 1 251 ? -7.049 9.755 1.662 1.00 92.62 251 LEU A N 1
ATOM 2060 C CA . LEU A 1 251 ? -6.538 10.011 3.007 1.00 92.62 251 LEU A CA 1
ATOM 2061 C C . LEU A 1 251 ? -7.601 10.720 3.850 1.00 92.62 251 LEU A C 1
ATOM 2063 O O . LEU A 1 251 ? -8.032 10.180 4.860 1.00 92.62 251 LEU A O 1
ATOM 2067 N N . GLU A 1 252 ? -8.145 11.846 3.389 1.00 88.62 252 GLU A N 1
ATOM 2068 C CA . GLU A 1 252 ? -9.181 12.578 4.129 1.00 88.62 252 GLU A CA 1
ATOM 2069 C C . GLU A 1 252 ? -10.389 11.715 4.517 1.00 88.62 252 GLU A C 1
ATOM 2071 O O . GLU A 1 252 ? -10.938 11.873 5.609 1.00 88.62 252 GLU A O 1
ATOM 2076 N N . LYS A 1 253 ? -10.797 10.785 3.649 1.00 88.44 253 LYS A N 1
ATOM 2077 C CA . LYS A 1 253 ? -11.927 9.895 3.928 1.00 88.44 253 LYS A CA 1
ATOM 2078 C C . LYS A 1 253 ? -11.586 8.763 4.884 1.00 88.44 253 LYS A C 1
ATOM 2080 O O . LYS A 1 253 ? -12.431 8.413 5.702 1.00 88.44 253 LYS A O 1
ATOM 2085 N N . TRP A 1 254 ? -10.399 8.175 4.781 1.00 92.75 254 TRP A N 1
ATOM 2086 C CA . TRP A 1 254 ? -10.078 6.916 5.463 1.00 92.75 254 TRP A CA 1
ATOM 2087 C C . TRP A 1 254 ? -9.107 7.062 6.637 1.00 92.75 254 TRP A C 1
ATOM 2089 O O . TRP A 1 254 ? -8.974 6.128 7.420 1.00 92.75 254 TRP A O 1
ATOM 2099 N N . THR A 1 255 ? -8.501 8.234 6.830 1.00 91.19 255 THR A N 1
ATOM 2100 C CA . THR A 1 255 ? -7.661 8.575 7.990 1.00 91.19 255 THR A CA 1
ATOM 2101 C C . THR A 1 255 ? -8.336 9.634 8.862 1.00 91.19 255 THR A C 1
ATOM 2103 O O . THR A 1 255 ? -7.792 10.698 9.139 1.00 91.19 255 THR A O 1
ATOM 2106 N N . PHE A 1 256 ? -9.567 9.351 9.281 1.00 85.69 256 PHE A N 1
ATOM 2107 C CA . PHE A 1 256 ? -10.451 10.283 9.995 1.00 85.69 256 PHE A CA 1
ATOM 2108 C C . PHE A 1 256 ? -10.235 10.325 11.520 1.00 85.69 256 PHE A C 1
ATOM 2110 O O . PHE A 1 256 ? -11.026 10.935 12.240 1.00 85.69 256 PHE A O 1
ATOM 2117 N N . VAL A 1 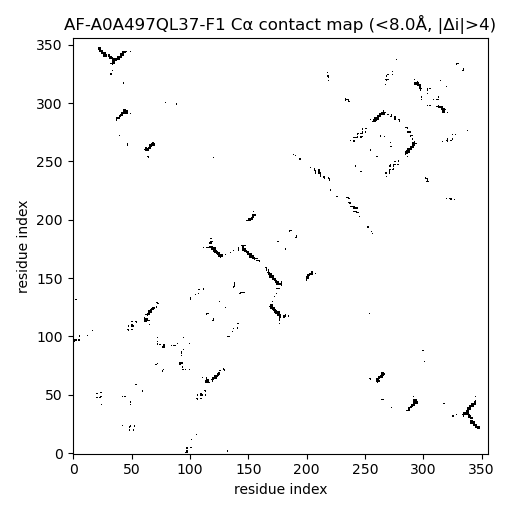257 ? -9.191 9.661 12.019 1.00 87.06 257 VAL A N 1
ATOM 2118 C CA . VAL A 1 257 ? -8.776 9.669 13.428 1.00 87.06 257 VAL A CA 1
ATOM 2119 C C . VAL A 1 257 ? -7.427 10.382 13.577 1.00 87.06 257 VAL A C 1
ATOM 2121 O O . VAL A 1 257 ? -6.623 10.345 12.642 1.00 87.06 257 VAL A O 1
ATOM 2124 N N . PRO A 1 258 ? -7.140 11.007 14.733 1.00 87.12 258 PRO A N 1
ATOM 2125 C CA . PRO A 1 258 ? -5.822 11.573 15.003 1.00 87.12 258 PRO A CA 1
ATOM 2126 C C . PRO A 1 258 ? -4.716 10.519 14.900 1.00 87.12 258 PRO A C 1
ATOM 2128 O O . PRO A 1 258 ? -4.909 9.381 15.331 1.00 87.12 258 PRO A O 1
ATOM 2131 N N . ASN A 1 259 ? -3.547 10.919 14.394 1.00 89.69 259 ASN A N 1
ATOM 2132 C CA . ASN A 1 259 ? -2.336 10.093 14.326 1.00 89.69 259 ASN A CA 1
ATOM 2133 C C . ASN A 1 259 ? -2.530 8.780 13.556 1.00 89.69 259 ASN A C 1
ATOM 2135 O O . ASN A 1 259 ? -1.904 7.768 13.871 1.00 89.69 259 ASN A O 1
ATOM 2139 N N . ALA A 1 260 ? -3.404 8.795 12.547 1.00 93.50 260 ALA A N 1
ATOM 2140 C CA . ALA A 1 260 ? -3.692 7.617 11.749 1.00 93.50 260 ALA A CA 1
ATOM 2141 C C . ALA A 1 260 ? -2.417 7.070 11.089 1.00 93.50 260 ALA A C 1
ATOM 2143 O O . ALA A 1 260 ? -1.611 7.816 10.518 1.00 93.50 260 ALA A O 1
ATOM 2144 N N . ARG A 1 261 ? -2.252 5.749 11.148 1.00 96.19 261 ARG A N 1
ATOM 2145 C CA . ARG A 1 261 ? -1.103 5.048 10.564 1.00 96.19 261 ARG A CA 1
ATOM 2146 C C . ARG A 1 261 ? -1.480 4.447 9.222 1.00 96.19 261 ARG A C 1
ATOM 2148 O O . ARG A 1 261 ? -2.415 3.651 9.132 1.00 96.19 261 ARG A O 1
ATOM 2155 N N . VAL A 1 262 ? -0.709 4.771 8.192 1.00 97.94 262 VAL A N 1
ATOM 2156 C CA . VAL A 1 262 ? -0.931 4.313 6.819 1.00 97.94 262 VAL A CA 1
ATOM 2157 C C . VAL A 1 262 ? 0.240 3.457 6.351 1.00 97.94 262 VAL A C 1
ATOM 2159 O O . VAL A 1 262 ? 1.401 3.826 6.529 1.00 97.94 262 VAL A O 1
ATOM 2162 N N . LEU A 1 263 ? -0.054 2.320 5.730 1.00 98.50 263 LEU A N 1
ATOM 2163 C CA . LEU A 1 263 ? 0.926 1.497 5.027 1.00 98.50 263 LEU A CA 1
ATOM 2164 C C . LEU A 1 263 ? 0.671 1.590 3.523 1.00 98.50 263 LEU A C 1
ATOM 2166 O O . LEU A 1 263 ? -0.410 1.244 3.055 1.00 98.50 263 LEU A O 1
ATOM 2170 N N . ASP A 1 264 ? 1.675 2.016 2.773 1.00 98.31 264 ASP A N 1
ATOM 2171 C CA . ASP A 1 264 ? 1.678 2.006 1.315 1.00 98.31 264 ASP A CA 1
ATOM 2172 C C . ASP A 1 264 ? 2.506 0.812 0.830 1.00 98.31 264 ASP A C 1
ATOM 2174 O O . ASP A 1 264 ? 3.733 0.788 0.954 1.00 98.31 264 ASP A O 1
ATOM 2178 N N . LEU A 1 265 ? 1.823 -0.229 0.350 1.00 97.00 265 LEU A N 1
ATOM 2179 C CA . LEU A 1 265 ? 2.441 -1.533 0.099 1.00 97.00 265 LEU A CA 1
ATOM 2180 C C . LEU A 1 265 ? 3.256 -1.591 -1.205 1.00 97.00 265 LEU A C 1
ATOM 2182 O O . LEU A 1 265 ? 4.098 -2.482 -1.371 1.00 97.00 265 LEU A O 1
ATOM 2186 N N . PHE A 1 266 ? 2.977 -0.673 -2.128 1.00 94.19 266 PHE A N 1
ATOM 2187 C CA . PHE A 1 266 ? 3.607 -0.559 -3.440 1.00 94.19 266 PHE A CA 1
ATOM 2188 C C . PHE A 1 266 ? 3.840 0.921 -3.732 1.00 94.19 266 PHE A C 1
ATOM 2190 O O . PHE A 1 266 ? 3.120 1.531 -4.518 1.00 94.19 266 PHE A O 1
ATOM 2197 N N . SER A 1 267 ? 4.849 1.505 -3.085 1.00 93.38 267 SER A N 1
ATOM 2198 C CA . SER A 1 267 ? 4.978 2.961 -3.066 1.00 93.38 267 SER A CA 1
ATOM 2199 C C . SER A 1 267 ? 5.203 3.600 -4.426 1.00 93.38 267 SER A C 1
ATOM 2201 O O . SER A 1 267 ? 4.807 4.747 -4.624 1.00 93.38 267 SER A O 1
ATOM 2203 N N . GLY A 1 268 ? 5.820 2.890 -5.367 1.00 88.62 268 GLY A N 1
ATOM 2204 C CA . GLY A 1 268 ? 6.135 3.396 -6.694 1.00 88.62 268 GLY A CA 1
ATOM 2205 C C . GLY A 1 268 ? 6.914 4.700 -6.591 1.00 88.62 268 GLY A C 1
ATOM 2206 O O . GLY A 1 268 ? 8.066 4.725 -6.186 1.00 88.62 268 GLY A O 1
ATOM 2207 N N . THR A 1 269 ? 6.256 5.804 -6.922 1.00 83.94 269 THR A N 1
ATOM 2208 C CA . THR A 1 269 ? 6.821 7.155 -6.851 1.00 83.94 269 THR A CA 1
ATOM 2209 C C . THR A 1 269 ? 6.723 7.810 -5.470 1.00 83.94 269 THR A C 1
ATOM 2211 O O . THR A 1 269 ? 7.041 8.988 -5.339 1.00 83.94 269 THR A O 1
ATOM 2214 N N . SER A 1 270 ? 6.212 7.113 -4.456 1.00 91.81 270 SER A N 1
ATOM 2215 C CA . SER A 1 270 ? 5.833 7.653 -3.142 1.00 91.81 270 SER A CA 1
ATOM 2216 C C . SER A 1 270 ? 4.792 8.781 -3.191 1.00 91.81 270 SER A C 1
ATOM 2218 O O . SER A 1 270 ? 4.758 9.640 -2.310 1.00 91.81 270 SER A O 1
ATOM 2220 N N . SER A 1 271 ? 3.898 8.776 -4.189 1.00 92.00 271 SER A N 1
ATOM 2221 C CA . SER A 1 271 ? 2.814 9.768 -4.283 1.00 92.00 271 SER A CA 1
ATOM 2222 C C . SER A 1 271 ? 1.909 9.794 -3.041 1.00 92.00 271 SER A C 1
ATOM 2224 O O . SER A 1 271 ? 1.487 10.877 -2.648 1.00 92.00 271 SER A O 1
ATOM 2226 N N . LEU A 1 272 ? 1.629 8.653 -2.390 1.00 95.12 272 LEU A N 1
ATOM 2227 C CA . LEU A 1 272 ? 0.793 8.639 -1.176 1.00 95.12 272 LEU A CA 1
ATOM 2228 C C . LEU A 1 272 ? 1.488 9.342 -0.010 1.00 95.12 272 LEU A C 1
ATOM 2230 O O . LEU A 1 272 ? 0.865 10.122 0.704 1.00 95.12 272 LEU A O 1
ATOM 2234 N N . LEU A 1 273 ? 2.790 9.105 0.146 1.00 94.88 273 LEU A N 1
ATOM 2235 C CA . LEU A 1 273 ? 3.601 9.736 1.180 1.00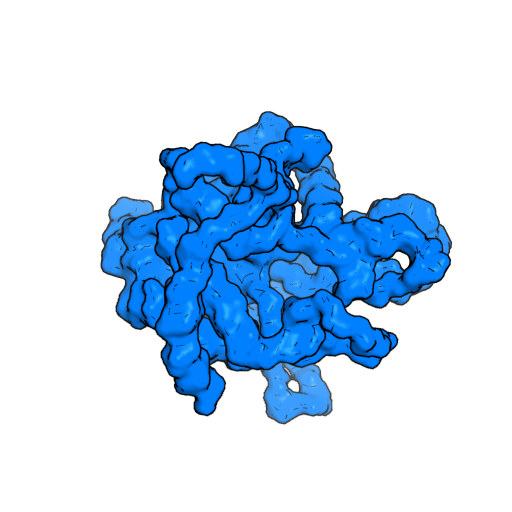 94.88 273 LEU A CA 1
ATOM 2236 C C . LEU A 1 273 ? 3.657 11.259 0.966 1.00 94.88 273 LEU A C 1
ATOM 2238 O O . LEU A 1 273 ? 3.365 12.014 1.888 1.00 94.88 273 LEU A O 1
ATOM 2242 N N . ILE A 1 274 ? 3.899 11.720 -0.265 1.00 92.75 274 ILE A N 1
ATOM 2243 C CA . ILE A 1 274 ? 3.875 13.156 -0.605 1.00 92.75 274 ILE A CA 1
ATOM 2244 C C . ILE A 1 274 ? 2.482 13.763 -0.373 1.00 92.75 274 ILE A C 1
ATOM 2246 O O . ILE A 1 274 ? 2.356 14.815 0.253 1.00 92.75 274 ILE A O 1
ATOM 2250 N N . SER A 1 275 ? 1.422 13.085 -0.821 1.00 92.81 275 SER A N 1
ATOM 2251 C CA . SER A 1 275 ? 0.043 13.542 -0.612 1.00 92.81 275 SER A CA 1
ATOM 2252 C C . SER A 1 275 ? -0.303 13.645 0.880 1.00 92.81 275 SER A C 1
ATOM 2254 O O . SER A 1 275 ? -0.941 14.608 1.301 1.00 92.81 275 SER A O 1
ATOM 2256 N N . SER A 1 276 ? 0.200 12.729 1.714 1.00 94.31 276 SER A N 1
ATOM 2257 C CA . SER A 1 276 ? -0.002 12.785 3.166 1.00 94.31 276 SER A CA 1
ATOM 2258 C C . SER A 1 276 ? 0.697 13.965 3.844 1.00 94.31 276 SER A C 1
ATOM 2260 O O . SER A 1 276 ? 0.152 14.530 4.788 1.00 94.31 276 SER A O 1
ATOM 2262 N N . MET A 1 277 ? 1.851 14.412 3.339 1.00 92.56 277 MET A N 1
ATOM 2263 C CA . MET A 1 277 ? 2.505 15.628 3.833 1.00 92.56 277 MET A CA 1
ATOM 2264 C C . MET A 1 277 ? 1.664 16.863 3.510 1.00 92.56 277 MET A C 1
ATOM 2266 O O . MET A 1 277 ? 1.371 17.656 4.401 1.00 92.56 277 MET A O 1
ATOM 2270 N N . HIS A 1 278 ? 1.171 16.981 2.272 1.00 90.00 278 HIS A N 1
ATOM 2271 C CA . HIS A 1 278 ? 0.214 18.035 1.921 1.00 90.00 278 HIS A CA 1
ATOM 2272 C C . HIS A 1 278 ? -1.059 17.971 2.778 1.00 90.00 278 HIS A C 1
ATOM 2274 O O . HIS A 1 278 ? -1.564 19.011 3.202 1.00 90.00 278 HIS A O 1
ATOM 2280 N N . HIS A 1 279 ? -1.577 16.768 3.039 1.00 89.50 279 HIS A N 1
ATOM 2281 C CA . HIS A 1 279 ? -2.739 16.558 3.899 1.00 89.50 279 HIS A CA 1
ATOM 2282 C C . HIS A 1 279 ? -2.483 17.075 5.322 1.00 89.50 279 HIS A C 1
ATOM 2284 O O . HIS A 1 279 ? -3.278 17.862 5.838 1.00 89.50 279 HIS A O 1
ATOM 2290 N N . ASN A 1 280 ? -1.340 16.716 5.914 1.00 91.75 280 ASN A N 1
ATOM 2291 C CA . ASN A 1 280 ? -0.938 17.139 7.256 1.00 91.75 280 ASN A CA 1
ATOM 2292 C C . ASN A 1 280 ? -0.768 18.661 7.377 1.00 91.75 280 ASN A C 1
ATOM 2294 O O . ASN A 1 280 ? -1.017 19.208 8.444 1.00 91.75 280 ASN A O 1
ATOM 2298 N N . LEU A 1 281 ? -0.370 19.361 6.308 1.00 88.12 281 LEU A N 1
ATOM 2299 C CA . LEU A 1 281 ? -0.294 20.830 6.311 1.00 88.12 281 LEU A CA 1
ATOM 2300 C C . LEU A 1 281 ? -1.670 21.507 6.319 1.00 88.12 281 LEU A C 1
ATOM 2302 O O . LEU A 1 281 ? -1.796 22.628 6.802 1.00 88.12 281 LEU A O 1
ATOM 2306 N N . LYS A 1 282 ? -2.690 20.862 5.743 1.00 85.00 282 LYS A N 1
ATOM 2307 C CA . LYS A 1 282 ? -4.034 21.440 5.574 1.00 85.00 282 LYS A CA 1
ATOM 2308 C C . LYS A 1 282 ? -4.987 21.115 6.726 1.00 85.00 282 LYS A C 1
ATOM 2310 O O . LYS A 1 282 ? -6.035 21.749 6.834 1.00 85.00 282 LYS A O 1
ATOM 2315 N N . LYS A 1 283 ? -4.699 20.091 7.531 1.00 76.62 283 LYS A N 1
ATOM 2316 C CA . LYS A 1 283 ? -5.643 19.514 8.501 1.00 76.62 283 LYS A CA 1
ATOM 2317 C C . LYS A 1 283 ? -5.082 19.531 9.923 1.00 76.62 283 LYS A C 1
ATOM 2319 O O . LYS A 1 283 ? -3.885 19.632 10.138 1.00 76.62 283 LYS A O 1
ATOM 2324 N N . GLN A 1 284 ? -5.982 19.406 10.901 1.00 63.66 284 GLN A N 1
ATOM 2325 C CA . GLN A 1 284 ? -5.643 19.393 12.332 1.00 63.66 284 GLN A CA 1
ATOM 2326 C C . GLN A 1 284 ? -5.070 18.051 12.822 1.00 63.66 284 GLN A C 1
ATOM 2328 O O . GLN A 1 284 ? -4.490 17.998 13.902 1.00 63.66 284 GLN A O 1
ATOM 2333 N N . HIS A 1 285 ? -5.231 16.968 12.055 1.00 74.19 285 HIS A N 1
ATOM 2334 C CA . HIS A 1 285 ? -4.805 15.625 12.448 1.00 74.19 285 HIS A CA 1
ATOM 2335 C C . HIS A 1 285 ? -3.601 15.182 11.623 1.00 74.19 285 HIS A C 1
ATOM 2337 O O . HIS A 1 285 ? -3.610 15.307 10.400 1.00 74.19 285 HIS A O 1
ATOM 2343 N N . GLN A 1 286 ? -2.583 14.646 12.296 1.00 86.88 286 GLN A N 1
ATOM 2344 C CA . GLN A 1 286 ? -1.404 14.106 11.631 1.00 86.88 286 GLN A CA 1
ATOM 2345 C C . GLN A 1 286 ? -1.657 12.680 11.144 1.00 86.88 286 GLN A C 1
ATOM 2347 O O . GLN A 1 286 ? -2.272 11.867 11.833 1.00 86.88 286 GLN A O 1
ATOM 2352 N N . VAL A 1 287 ? -1.130 12.377 9.967 1.00 92.00 287 VAL A N 1
ATOM 2353 C CA . VAL A 1 287 ? -1.060 11.041 9.386 1.00 92.00 287 VAL A CA 1
ATOM 2354 C C . VAL A 1 287 ? 0.407 10.663 9.233 1.00 92.00 287 VAL A C 1
ATOM 2356 O O . VAL A 1 287 ? 1.214 11.467 8.764 1.00 92.00 287 VAL A O 1
ATOM 2359 N N . SER A 1 288 ? 0.752 9.431 9.600 1.00 93.56 288 SER A N 1
ATOM 2360 C CA . SER A 1 288 ? 2.073 8.856 9.328 1.00 93.56 288 SER A CA 1
ATOM 2361 C C . SER A 1 288 ? 1.963 7.797 8.235 1.00 93.56 288 SER A C 1
ATOM 2363 O O . SER A 1 288 ? 1.045 6.976 8.244 1.00 93.56 288 SER A O 1
ATOM 2365 N N . VAL A 1 289 ? 2.897 7.804 7.282 1.00 96.88 289 VAL A N 1
ATOM 2366 C CA . VAL A 1 289 ? 2.948 6.816 6.193 1.00 96.88 289 VAL A CA 1
ATOM 2367 C C . VAL A 1 289 ? 4.235 6.000 6.287 1.00 96.88 289 VAL A C 1
ATOM 2369 O O . VAL A 1 289 ? 5.338 6.542 6.360 1.00 96.88 289 VAL A O 1
ATOM 2372 N N . SER A 1 290 ? 4.085 4.678 6.259 1.00 97.69 290 SER A N 1
ATOM 2373 C CA . SER A 1 290 ? 5.153 3.719 5.984 1.00 97.69 290 SER A CA 1
ATOM 2374 C C . SER A 1 290 ? 5.027 3.255 4.535 1.00 97.69 290 SER A C 1
ATOM 2376 O O . SER A 1 290 ? 4.078 2.553 4.205 1.00 97.69 290 SER A O 1
ATOM 2378 N N . GLY A 1 291 ? 5.949 3.655 3.666 1.00 97.94 291 GLY A N 1
ATOM 2379 C CA . GLY A 1 291 ? 6.013 3.196 2.280 1.00 97.94 291 GLY A CA 1
ATOM 2380 C C . GLY A 1 291 ? 6.918 1.986 2.106 1.00 97.94 291 GLY A C 1
ATOM 2381 O O . GLY A 1 291 ? 7.902 1.837 2.832 1.00 97.94 291 GLY A O 1
ATOM 2382 N N . ILE A 1 292 ? 6.612 1.131 1.134 1.00 98.00 292 ILE A N 1
ATOM 2383 C CA . ILE A 1 292 ? 7.458 0.001 0.754 1.00 98.00 292 ILE A CA 1
ATOM 2384 C C . ILE A 1 292 ? 7.745 0.054 -0.741 1.00 98.00 292 ILE A C 1
ATOM 2386 O O . ILE A 1 292 ? 6.831 0.021 -1.565 1.00 98.00 292 ILE A O 1
ATOM 2390 N N . GLN A 1 293 ? 9.030 0.082 -1.089 1.00 94.19 293 GLN A N 1
ATOM 2391 C CA . GLN A 1 293 ? 9.486 0.128 -2.468 1.00 94.19 293 GLN A CA 1
ATOM 2392 C C . GLN A 1 293 ? 10.532 -0.950 -2.743 1.00 94.19 293 GLN A C 1
ATOM 2394 O O . GLN A 1 293 ? 11.606 -0.979 -2.141 1.00 94.19 293 GLN A O 1
ATOM 2399 N N . TYR A 1 294 ? 10.248 -1.813 -3.716 1.00 90.94 294 TYR A N 1
ATOM 2400 C CA . TYR A 1 294 ? 11.224 -2.792 -4.175 1.00 90.94 294 TYR A CA 1
ATOM 2401 C C . TYR A 1 294 ? 12.311 -2.116 -5.035 1.00 90.94 294 TYR A C 1
ATOM 2403 O O . TYR A 1 294 ? 11.977 -1.300 -5.905 1.00 90.94 294 TYR A O 1
ATOM 2411 N N . PRO A 1 295 ? 13.601 -2.441 -4.836 1.00 89.12 295 PRO A N 1
ATOM 2412 C CA . PRO A 1 295 ? 14.716 -1.859 -5.581 1.00 89.12 295 PRO A CA 1
ATOM 2413 C C . PRO A 1 295 ? 14.871 -2.516 -6.963 1.00 89.12 295 PRO A C 1
ATOM 2415 O O . PRO A 1 295 ? 15.844 -3.213 -7.235 1.00 89.12 295 PRO A O 1
ATOM 2418 N N . PHE A 1 296 ? 13.887 -2.327 -7.838 1.00 79.62 296 PHE A N 1
ATOM 2419 C CA . PHE A 1 296 ? 13.940 -2.840 -9.205 1.00 79.62 296 PHE A CA 1
ATOM 2420 C C . PHE A 1 296 ? 15.003 -2.122 -10.049 1.00 79.62 296 PHE A C 1
ATOM 2422 O O . PHE A 1 296 ? 14.992 -0.893 -10.042 1.00 79.62 296 PHE A O 1
ATOM 2429 N N . PRO A 1 297 ? 15.856 -2.823 -10.818 1.00 77.44 297 PRO A N 1
ATOM 2430 C CA . PRO A 1 297 ? 16.742 -2.181 -11.789 1.00 77.44 297 PRO A CA 1
ATOM 2431 C C . PRO A 1 297 ? 15.946 -1.335 -12.783 1.00 77.44 297 PRO A C 1
ATOM 2433 O O . PRO A 1 297 ? 14.994 -1.824 -13.387 1.00 77.44 297 PRO A O 1
ATOM 2436 N N . LEU A 1 298 ? 16.330 -0.072 -12.987 1.00 71.94 298 LEU A N 1
ATOM 2437 C CA . LEU A 1 298 ? 15.617 0.798 -13.933 1.00 71.94 298 LEU A CA 1
ATOM 2438 C C . LEU A 1 298 ? 15.693 0.274 -15.373 1.00 71.94 298 LEU A C 1
ATOM 2440 O O . LEU A 1 298 ? 14.767 0.462 -16.157 1.00 71.94 298 LEU A O 1
ATOM 2444 N N . VAL A 1 299 ? 16.760 -0.443 -15.719 1.00 66.38 299 VAL A N 1
ATOM 2445 C CA . VAL A 1 299 ? 16.932 -1.056 -17.046 1.00 66.38 299 VAL A CA 1
ATOM 2446 C C . VAL A 1 299 ? 15.823 -2.042 -17.428 1.00 66.38 299 VAL A C 1
ATOM 2448 O O . VAL A 1 299 ? 15.661 -2.323 -18.613 1.00 66.38 299 VAL A O 1
ATOM 2451 N N . ASP A 1 300 ? 15.058 -2.540 -16.452 1.00 62.78 300 ASP A N 1
ATOM 2452 C CA . ASP A 1 300 ? 13.915 -3.427 -16.684 1.00 62.78 300 ASP A CA 1
ATOM 2453 C C . ASP A 1 300 ? 12.622 -2.650 -17.019 1.00 62.78 300 ASP A C 1
ATOM 2455 O O . ASP A 1 300 ? 11.665 -3.237 -17.515 1.00 62.78 300 ASP A O 1
ATOM 2459 N N . PHE A 1 301 ? 12.577 -1.338 -16.748 1.00 55.47 301 PHE A N 1
ATOM 2460 C CA . PHE A 1 301 ? 11.366 -0.498 -16.804 1.00 55.47 301 PHE A CA 1
ATOM 2461 C C . PHE A 1 301 ? 11.447 0.631 -17.827 1.00 55.47 301 PHE A C 1
ATOM 2463 O O . PHE A 1 301 ? 10.423 1.150 -18.267 1.00 55.47 301 PHE A O 1
ATOM 2470 N N . PHE A 1 302 ? 12.658 1.052 -18.174 1.00 54.03 302 PHE A N 1
ATOM 2471 C CA . PHE A 1 302 ? 12.891 2.214 -19.013 1.00 54.03 302 PHE A CA 1
ATOM 2472 C C . PHE A 1 302 ? 13.646 1.803 -20.269 1.00 54.03 302 PHE A C 1
ATOM 2474 O O . PHE A 1 302 ? 14.590 1.012 -20.211 1.00 54.03 302 PHE A O 1
ATOM 2481 N N . ARG A 1 303 ? 13.274 2.397 -21.410 1.00 51.84 303 ARG A N 1
ATOM 2482 C CA . ARG A 1 303 ? 14.135 2.434 -22.597 1.00 51.84 303 ARG A CA 1
ATOM 2483 C C . ARG A 1 303 ? 15.338 3.319 -22.264 1.00 51.84 303 ARG A C 1
ATOM 2485 O O . ARG A 1 303 ? 15.348 4.498 -22.576 1.00 51.84 303 ARG A O 1
ATOM 2492 N N . SER A 1 304 ? 16.309 2.781 -21.538 1.00 49.25 304 SER A N 1
ATOM 2493 C CA . SER A 1 304 ? 17.583 3.459 -21.330 1.00 49.25 304 SER A CA 1
ATOM 2494 C C . SER A 1 304 ? 18.452 3.209 -22.564 1.00 49.25 304 SER A C 1
ATOM 2496 O O . SER A 1 304 ? 18.592 2.040 -22.953 1.00 49.25 304 SER A O 1
ATOM 2498 N N . PRO A 1 305 ? 19.053 4.240 -23.183 1.00 49.84 305 PRO A N 1
ATOM 2499 C CA . PRO A 1 305 ? 20.161 4.031 -24.102 1.00 49.84 305 PRO A CA 1
ATOM 2500 C C . PRO A 1 305 ? 21.333 3.480 -23.279 1.00 49.84 305 PRO A C 1
ATOM 2502 O O . PRO A 1 305 ? 22.148 4.215 -22.724 1.00 49.84 305 PRO A O 1
ATOM 2505 N N . ARG A 1 306 ? 21.383 2.143 -23.156 1.00 51.41 306 ARG A N 1
ATOM 2506 C CA . ARG A 1 306 ? 22.370 1.384 -22.360 1.00 51.41 306 ARG A CA 1
ATOM 2507 C C . ARG A 1 306 ? 23.821 1.779 -22.670 1.00 51.41 306 ARG A C 1
ATOM 2509 O O . ARG A 1 306 ? 24.691 1.538 -21.841 1.00 51.41 306 ARG A O 1
ATOM 2516 N N . ALA A 1 307 ? 24.066 2.351 -23.850 1.00 48.91 307 ALA A N 1
ATOM 2517 C CA . ALA A 1 307 ? 25.380 2.754 -24.333 1.00 48.91 307 ALA A CA 1
ATOM 2518 C C . ALA A 1 307 ? 25.787 4.193 -23.954 1.00 48.91 307 ALA A C 1
ATOM 2520 O O . ALA A 1 307 ? 26.981 4.456 -23.867 1.00 48.91 307 ALA A O 1
ATOM 2521 N N . GLU A 1 308 ? 24.843 5.107 -23.702 1.00 51.47 308 GLU A N 1
ATOM 2522 C CA . GLU A 1 308 ? 25.151 6.545 -23.573 1.00 51.47 308 GLU A CA 1
ATOM 2523 C C . GLU A 1 308 ? 25.251 7.024 -22.116 1.00 51.47 308 GLU A C 1
ATOM 2525 O O . GLU A 1 308 ? 26.012 7.944 -21.822 1.00 51.47 308 GLU A O 1
ATOM 2530 N N . TYR A 1 309 ? 24.573 6.358 -21.167 1.00 58.81 309 TYR A N 1
ATOM 2531 C CA . TYR A 1 309 ? 24.588 6.754 -19.748 1.00 58.81 309 TYR A CA 1
ATOM 2532 C C . TYR A 1 309 ? 24.765 5.559 -18.791 1.00 58.81 309 TYR A C 1
ATOM 2534 O O . TYR A 1 309 ? 23.800 5.105 -18.164 1.00 58.81 309 TYR A O 1
ATOM 2542 N N . PRO A 1 310 ? 26.005 5.060 -18.604 1.00 62.69 310 PRO A N 1
ATOM 2543 C CA . PRO A 1 310 ? 26.298 3.901 -17.754 1.00 62.69 310 PRO A CA 1
ATOM 2544 C C . PRO A 1 310 ? 25.821 4.056 -16.305 1.00 62.69 310 PRO A C 1
ATOM 2546 O O . PRO A 1 310 ? 25.428 3.075 -15.677 1.00 62.69 310 PRO A O 1
ATOM 2549 N N . GLU A 1 311 ? 25.804 5.277 -15.769 1.00 65.06 311 GLU A N 1
ATOM 2550 C CA . GLU A 1 311 ? 25.362 5.532 -14.393 1.00 65.06 311 GLU A CA 1
ATOM 2551 C C . GLU A 1 311 ? 23.853 5.324 -14.199 1.00 65.06 311 GLU A C 1
ATOM 2553 O O . GLU A 1 311 ? 23.436 4.833 -13.153 1.00 65.06 311 GLU A O 1
ATOM 2558 N N . ILE A 1 312 ? 23.028 5.578 -15.225 1.00 63.66 312 ILE A N 1
ATOM 2559 C CA . ILE A 1 312 ? 21.578 5.318 -15.169 1.00 63.66 312 ILE A CA 1
ATOM 2560 C C . ILE A 1 312 ? 21.302 3.814 -15.090 1.00 63.66 312 ILE A C 1
ATOM 2562 O O . ILE A 1 312 ? 20.379 3.386 -14.397 1.00 63.66 312 ILE A O 1
ATOM 2566 N N . SER A 1 313 ? 22.131 2.997 -15.745 1.00 65.38 313 SER A N 1
ATOM 2567 C CA . SER A 1 313 ? 21.970 1.539 -15.741 1.00 65.38 313 SER A CA 1
ATOM 2568 C C . SER A 1 313 ? 22.167 0.896 -14.360 1.00 65.38 313 SER A C 1
ATOM 2570 O O . SER A 1 313 ? 21.671 -0.204 -14.119 1.00 65.38 313 SER A O 1
ATOM 2572 N N . LYS A 1 314 ? 22.859 1.591 -13.447 1.00 72.75 314 LYS A N 1
ATOM 2573 C CA . LYS A 1 314 ? 23.122 1.138 -12.074 1.00 72.75 314 LYS A CA 1
ATOM 2574 C C . LYS A 1 314 ? 22.022 1.536 -11.088 1.00 72.75 314 LYS A C 1
ATOM 2576 O O . LYS A 1 314 ? 21.995 1.004 -9.980 1.00 72.75 314 LYS A O 1
ATOM 2581 N N . LEU A 1 315 ? 21.145 2.470 -11.464 1.00 75.88 315 LEU A N 1
ATOM 2582 C CA . LEU A 1 315 ? 20.077 2.951 -10.593 1.00 75.88 315 LEU A CA 1
ATOM 2583 C C . LEU A 1 315 ? 18.953 1.921 -10.469 1.00 75.88 315 LEU A C 1
ATOM 2585 O O . LEU A 1 315 ? 18.629 1.179 -11.406 1.00 75.88 315 LEU A O 1
ATOM 2589 N N . VAL A 1 316 ? 18.303 1.938 -9.308 1.00 81.75 316 VAL A N 1
ATOM 2590 C CA . VAL A 1 316 ? 17.075 1.188 -9.047 1.00 81.75 316 VAL A CA 1
ATOM 2591 C C . VAL A 1 316 ? 15.890 2.116 -8.765 1.00 81.75 316 VAL A C 1
ATOM 2593 O O . VAL A 1 316 ? 16.036 3.288 -8.426 1.00 81.75 316 VAL A O 1
ATOM 2596 N N . LEU A 1 317 ? 14.673 1.582 -8.859 1.00 81.00 317 LEU A N 1
ATOM 2597 C CA . LEU A 1 317 ? 13.422 2.319 -8.669 1.00 81.00 317 LEU A CA 1
ATOM 2598 C C . LEU A 1 317 ? 13.324 2.998 -7.296 1.00 81.00 317 LEU A C 1
ATOM 2600 O O . LEU A 1 317 ? 12.808 4.111 -7.184 1.00 81.00 317 LEU A O 1
ATOM 2604 N N . SER A 1 318 ? 13.861 2.363 -6.251 1.00 88.00 318 SER A N 1
ATOM 2605 C CA . SER A 1 318 ? 13.930 2.964 -4.916 1.00 88.00 318 SER A CA 1
ATOM 2606 C C . SER A 1 318 ? 14.839 4.193 -4.859 1.00 88.00 318 SER A C 1
ATOM 2608 O O . SER A 1 318 ? 14.573 5.085 -4.058 1.00 88.00 318 SER A O 1
ATOM 2610 N N . ASP A 1 319 ? 15.866 4.282 -5.710 1.00 85.94 319 ASP A N 1
ATOM 2611 C CA . ASP A 1 319 ? 16.744 5.456 -5.760 1.00 85.94 319 ASP A CA 1
ATOM 2612 C C . ASP A 1 319 ? 15.983 6.653 -6.330 1.00 85.94 319 ASP A C 1
ATOM 2614 O O . ASP A 1 319 ? 15.989 7.724 -5.729 1.00 85.94 319 ASP A O 1
ATOM 2618 N N . LEU A 1 320 ? 15.231 6.457 -7.421 1.00 80.44 320 LEU A N 1
ATOM 2619 C CA . LEU A 1 320 ? 14.353 7.497 -7.976 1.00 80.44 320 LEU A CA 1
ATOM 2620 C C . LEU A 1 320 ? 13.299 7.959 -6.970 1.00 80.44 320 LEU A C 1
ATOM 2622 O O . LEU A 1 320 ? 12.987 9.145 -6.881 1.00 80.44 320 LEU A O 1
ATOM 2626 N N . THR A 1 321 ? 12.761 7.014 -6.203 1.00 86.88 321 THR A N 1
ATOM 2627 C CA . THR A 1 321 ? 11.784 7.289 -5.146 1.00 86.88 321 THR A CA 1
ATOM 2628 C C . THR A 1 321 ? 12.386 8.202 -4.078 1.00 86.88 321 THR A C 1
ATOM 2630 O O . THR A 1 321 ? 11.798 9.225 -3.730 1.00 86.88 321 THR A O 1
ATOM 2633 N N . LEU A 1 322 ? 13.592 7.878 -3.601 1.00 89.38 322 LEU A N 1
ATOM 2634 C CA . LEU A 1 322 ? 14.327 8.699 -2.638 1.00 89.38 322 LEU A CA 1
ATOM 2635 C C . LEU A 1 322 ? 14.693 10.074 -3.205 1.00 89.38 322 LEU A C 1
ATOM 2637 O O . LEU A 1 322 ? 14.545 11.070 -2.502 1.00 89.38 322 LEU A O 1
ATOM 2641 N N . ILE A 1 323 ? 15.155 10.140 -4.457 1.00 85.00 323 ILE A N 1
ATOM 2642 C CA . ILE A 1 323 ? 15.496 11.398 -5.136 1.00 85.00 323 ILE A CA 1
ATOM 2643 C C . ILE A 1 323 ? 14.271 12.311 -5.194 1.00 85.00 323 ILE A C 1
ATOM 2645 O O . ILE A 1 323 ? 14.362 13.459 -4.757 1.00 85.00 323 ILE A O 1
ATOM 2649 N N . ARG A 1 324 ? 13.117 11.788 -5.637 1.00 86.06 324 ARG A N 1
ATOM 2650 C CA . ARG A 1 324 ? 11.860 12.546 -5.673 1.00 86.06 324 ARG A CA 1
ATOM 2651 C C . ARG A 1 324 ? 11.519 13.098 -4.293 1.00 86.06 324 ARG A C 1
ATOM 2653 O O . ARG A 1 324 ? 11.280 14.291 -4.164 1.00 86.06 324 ARG A O 1
ATOM 2660 N N . LEU A 1 325 ? 11.529 12.249 -3.263 1.00 88.56 325 LEU A N 1
ATOM 2661 C CA . LEU A 1 325 ? 11.213 12.664 -1.894 1.00 88.56 325 LEU A CA 1
ATOM 2662 C C . LEU A 1 325 ? 12.148 13.780 -1.408 1.00 88.56 325 LEU A C 1
ATOM 2664 O O . LEU A 1 325 ? 11.670 14.791 -0.901 1.00 88.56 325 LEU A O 1
ATOM 2668 N N . LYS A 1 326 ? 13.465 13.639 -1.612 1.00 87.88 326 LYS A N 1
ATOM 2669 C CA . LYS A 1 326 ? 14.454 14.670 -1.252 1.00 87.88 326 LYS A CA 1
ATOM 2670 C C . LYS A 1 326 ? 14.168 15.995 -1.956 1.00 87.88 326 LYS A C 1
ATOM 2672 O O . LYS A 1 326 ? 14.110 17.030 -1.299 1.00 87.88 326 LYS A O 1
ATOM 2677 N N . GLN A 1 327 ? 13.965 15.962 -3.273 1.00 84.00 327 GLN A N 1
ATOM 2678 C CA . GLN A 1 327 ? 13.685 17.158 -4.071 1.00 84.00 327 GLN A CA 1
ATOM 2679 C C . GLN A 1 327 ? 12.386 17.834 -3.636 1.00 84.00 327 GLN A C 1
ATOM 2681 O O . GLN A 1 327 ? 12.387 19.040 -3.408 1.00 84.00 327 GLN A O 1
ATOM 2686 N N . THR A 1 328 ? 11.309 17.066 -3.447 1.00 85.62 328 THR A N 1
ATOM 2687 C CA . THR A 1 328 ? 10.019 17.599 -2.996 1.00 85.62 328 THR A CA 1
ATOM 2688 C C . THR A 1 328 ? 10.144 18.292 -1.642 1.00 85.62 328 THR A C 1
ATOM 2690 O O . THR A 1 328 ? 9.645 19.406 -1.487 1.00 85.62 328 THR A O 1
ATOM 2693 N N . LEU A 1 329 ? 10.833 17.682 -0.670 1.00 88.88 329 LEU A N 1
ATOM 2694 C CA . LEU A 1 329 ? 11.000 18.291 0.650 1.00 88.88 329 LEU A CA 1
ATOM 2695 C C . LEU A 1 329 ? 11.843 19.579 0.592 1.00 88.88 329 LEU A C 1
ATOM 2697 O O . LEU A 1 329 ? 11.482 20.564 1.236 1.00 88.88 329 LEU A O 1
ATOM 2701 N N . ILE A 1 330 ? 12.910 19.609 -0.216 1.00 85.81 330 ILE A N 1
ATOM 2702 C CA . ILE A 1 330 ? 13.748 20.805 -0.406 1.00 85.81 330 ILE A CA 1
ATOM 2703 C C . ILE A 1 330 ? 12.950 21.932 -1.071 1.00 85.81 330 ILE A C 1
ATOM 2705 O O . ILE A 1 330 ? 12.909 23.042 -0.546 1.00 85.81 330 ILE A O 1
ATOM 2709 N N . GLN A 1 331 ? 12.290 21.644 -2.196 1.00 85.19 331 GLN A N 1
ATOM 2710 C CA . GLN A 1 331 ? 11.546 22.630 -2.989 1.00 85.19 331 GLN A CA 1
ATOM 2711 C C . GLN A 1 331 ? 10.415 23.296 -2.201 1.00 85.19 331 GLN A C 1
ATOM 2713 O O . GLN A 1 331 ? 10.111 24.460 -2.433 1.00 85.19 331 GLN A O 1
ATOM 2718 N N . ASN A 1 332 ? 9.807 22.570 -1.260 1.00 86.81 332 ASN A N 1
ATOM 2719 C CA . ASN A 1 332 ? 8.714 23.082 -0.439 1.00 86.81 332 ASN A CA 1
ATOM 2720 C C . ASN A 1 332 ? 9.165 23.569 0.953 1.00 86.81 332 ASN A C 1
ATOM 2722 O O . ASN A 1 332 ? 8.320 23.918 1.779 1.00 86.81 332 ASN A O 1
ATOM 2726 N N . SER A 1 333 ? 10.473 23.572 1.244 1.00 92.00 333 SER A N 1
ATOM 2727 C CA . SER A 1 333 ? 11.030 23.919 2.564 1.00 92.00 333 SER A CA 1
ATOM 2728 C C . SER A 1 333 ? 10.428 23.086 3.709 1.00 92.00 333 SER A C 1
ATOM 2730 O O . SER A 1 333 ? 10.059 23.592 4.769 1.00 92.00 333 SER A O 1
ATOM 2732 N N . TRP A 1 334 ? 10.293 21.780 3.489 1.00 92.06 334 TRP A N 1
ATOM 2733 C CA . TRP A 1 334 ? 9.692 20.832 4.432 1.00 92.06 334 TRP A CA 1
ATOM 2734 C C . TRP A 1 334 ? 10.704 20.029 5.252 1.00 92.06 334 TRP A C 1
ATOM 2736 O O . TRP A 1 334 ? 10.301 19.253 6.117 1.00 92.06 334 TRP A O 1
ATOM 2746 N N . ASN A 1 335 ? 12.004 20.217 5.022 1.00 88.31 335 ASN A N 1
ATOM 2747 C CA . ASN A 1 335 ? 13.071 19.464 5.693 1.00 88.31 335 ASN A CA 1
ATOM 2748 C C . ASN A 1 335 ? 13.022 19.566 7.228 1.00 88.31 335 ASN A C 1
ATOM 2750 O O . ASN A 1 335 ? 13.363 18.608 7.914 1.00 88.31 335 ASN A O 1
ATOM 2754 N N . GLU A 1 336 ? 12.595 20.708 7.767 1.00 90.44 336 GLU A N 1
ATOM 2755 C CA . GLU A 1 336 ? 12.450 20.923 9.216 1.00 90.44 336 GLU A CA 1
ATOM 2756 C C . GLU A 1 336 ? 11.087 20.464 9.750 1.00 90.44 336 GLU A C 1
ATOM 2758 O O . GLU A 1 336 ? 10.918 20.284 10.952 1.00 90.44 336 GLU A O 1
ATOM 2763 N N . LYS A 1 337 ? 10.106 20.254 8.862 1.00 90.00 337 LYS A N 1
ATOM 2764 C CA . LYS A 1 337 ? 8.738 19.861 9.224 1.00 90.00 337 LYS A CA 1
ATOM 2765 C C . LYS A 1 337 ? 8.549 18.357 9.250 1.00 90.00 337 LYS A C 1
ATOM 2767 O O . LYS A 1 337 ? 7.816 17.872 10.094 1.00 90.00 337 LYS A O 1
ATOM 2772 N N . TYR A 1 338 ? 9.202 17.617 8.361 1.00 92.38 338 TYR A N 1
ATOM 2773 C CA . TYR A 1 338 ? 9.008 16.175 8.237 1.00 92.38 338 TYR A CA 1
ATOM 2774 C C . TYR A 1 338 ? 10.335 15.425 8.278 1.00 92.38 338 TYR A C 1
ATOM 2776 O O . TYR A 1 338 ? 11.361 15.935 7.828 1.00 92.38 338 TYR A O 1
ATOM 2784 N N . GLN A 1 339 ? 10.292 14.194 8.781 1.00 93.62 339 GLN A N 1
ATOM 2785 C CA . GLN A 1 339 ? 11.389 13.238 8.695 1.00 93.62 339 GLN A CA 1
ATOM 2786 C C . GLN A 1 339 ? 10.913 11.973 7.984 1.00 93.62 339 GLN A C 1
ATOM 2788 O O . GLN A 1 339 ? 9.829 11.461 8.248 1.00 93.62 339 GLN A O 1
ATOM 2793 N N . ILE A 1 340 ? 11.748 11.442 7.093 1.00 96.50 340 ILE A N 1
ATOM 2794 C CA . ILE A 1 340 ? 11.558 10.146 6.444 1.00 96.50 340 ILE A CA 1
ATOM 2795 C C . ILE A 1 340 ? 12.710 9.239 6.864 1.00 96.50 340 ILE A C 1
ATOM 2797 O O . ILE A 1 340 ? 13.859 9.454 6.470 1.00 96.50 340 ILE A O 1
ATOM 2801 N N . ARG A 1 341 ? 12.401 8.209 7.656 1.00 96.69 341 ARG A N 1
ATOM 2802 C CA . ARG A 1 341 ? 13.365 7.187 8.074 1.00 96.69 341 ARG A CA 1
ATOM 2803 C C . ARG A 1 341 ? 13.438 6.069 7.045 1.00 96.69 341 ARG A C 1
ATOM 2805 O O . ARG A 1 341 ? 12.425 5.455 6.710 1.00 96.69 341 ARG A O 1
ATOM 2812 N N . VAL A 1 342 ? 14.636 5.767 6.569 1.00 97.38 342 VAL A N 1
ATOM 2813 C CA . VAL A 1 342 ? 14.840 4.737 5.550 1.00 97.38 342 VAL A CA 1
ATOM 2814 C C . VAL A 1 342 ? 15.304 3.441 6.197 1.00 97.38 342 VAL A C 1
ATOM 2816 O O . VAL A 1 342 ? 16.170 3.430 7.069 1.00 97.38 342 VAL A O 1
ATOM 2819 N N . TRP A 1 343 ? 14.733 2.331 5.746 1.00 97.81 343 TRP A N 1
ATOM 2820 C CA . TRP A 1 343 ? 15.109 0.978 6.141 1.00 97.81 343 TRP A CA 1
ATOM 2821 C C . TRP A 1 343 ? 15.437 0.174 4.895 1.00 97.81 343 TRP A C 1
ATOM 2823 O O . TRP A 1 343 ? 14.769 0.316 3.874 1.00 97.81 343 TRP A O 1
ATOM 2833 N N . LYS A 1 344 ? 16.438 -0.701 4.962 1.00 97.12 344 LYS A N 1
ATOM 2834 C CA . LYS A 1 344 ? 16.812 -1.561 3.836 1.00 97.12 344 LYS A CA 1
ATOM 2835 C C . LYS A 1 344 ? 16.780 -3.025 4.239 1.00 97.12 344 LYS A C 1
ATOM 2837 O O . LYS A 1 344 ? 17.215 -3.383 5.334 1.00 97.12 344 LYS A O 1
ATOM 2842 N N . GLN A 1 345 ? 16.277 -3.858 3.335 1.00 96.00 345 GLN A N 1
ATOM 2843 C CA . GLN A 1 345 ? 16.317 -5.304 3.476 1.00 96.00 345 GLN A CA 1
ATOM 2844 C C . GLN A 1 345 ? 17.765 -5.791 3.557 1.00 96.00 345 GLN A C 1
ATOM 2846 O O . GLN A 1 345 ? 18.608 -5.426 2.736 1.00 96.00 345 GLN A O 1
ATOM 2851 N N . ILE A 1 346 ? 18.031 -6.650 4.532 1.00 94.69 346 ILE A N 1
ATOM 2852 C CA . ILE A 1 346 ? 19.314 -7.310 4.749 1.00 94.69 346 ILE A CA 1
ATOM 2853 C C . ILE A 1 346 ? 19.104 -8.817 4.883 1.00 94.69 346 ILE A C 1
ATOM 2855 O O . ILE A 1 346 ? 18.036 -9.280 5.294 1.00 94.69 346 ILE A O 1
ATOM 2859 N N . LEU A 1 347 ? 20.129 -9.597 4.550 1.00 92.75 347 LEU A N 1
ATOM 2860 C CA . LEU A 1 347 ? 20.163 -11.011 4.911 1.00 92.75 347 LEU A CA 1
ATOM 2861 C C . LEU A 1 347 ? 20.390 -11.126 6.417 1.00 92.75 347 LEU A C 1
ATOM 2863 O O . LEU A 1 347 ? 21.243 -10.435 6.975 1.00 92.75 347 LEU A O 1
ATOM 2867 N N . LYS A 1 348 ? 19.637 -12.006 7.078 1.00 87.19 348 LYS A N 1
ATOM 2868 C CA . LYS A 1 348 ? 19.948 -12.373 8.458 1.00 87.19 348 LYS A CA 1
ATOM 2869 C C . LYS A 1 348 ? 21.337 -13.012 8.503 1.00 87.19 348 LYS A C 1
ATOM 2871 O O . LYS A 1 348 ? 21.683 -13.740 7.564 1.00 87.19 348 LYS A O 1
ATOM 2876 N N . PRO A 1 349 ? 22.107 -12.795 9.582 1.00 81.81 349 PRO A N 1
ATOM 2877 C CA . PRO A 1 349 ? 23.313 -13.570 9.817 1.00 81.81 349 PRO A CA 1
ATOM 2878 C C . PRO A 1 349 ? 22.979 -15.055 9.677 1.00 81.81 349 PRO A C 1
ATOM 2880 O O . PRO A 1 349 ? 21.931 -15.505 10.153 1.00 81.81 349 PRO A O 1
ATOM 2883 N N . ARG A 1 350 ? 23.842 -15.827 9.006 1.00 71.31 350 ARG A N 1
ATOM 2884 C CA . ARG A 1 350 ? 23.760 -17.282 9.127 1.00 71.31 350 ARG A CA 1
ATOM 2885 C C . ARG A 1 350 ? 23.994 -17.573 10.601 1.00 71.31 350 ARG A C 1
ATOM 2887 O O . ARG A 1 350 ? 25.109 -17.391 11.078 1.00 71.31 350 ARG A O 1
ATOM 2894 N N . ASN A 1 351 ? 22.958 -17.985 11.324 1.00 60.03 351 ASN A N 1
ATOM 2895 C CA . ASN A 1 351 ? 23.190 -18.628 12.604 1.00 60.03 351 ASN A CA 1
ATOM 2896 C C . ASN A 1 351 ? 24.110 -19.810 12.296 1.00 60.03 351 ASN A C 1
ATOM 2898 O O . ASN A 1 351 ? 23.755 -20.662 11.475 1.00 60.03 351 ASN A O 1
ATOM 2902 N N . ASN A 1 352 ? 25.300 -19.834 12.898 1.00 41.19 352 ASN A N 1
ATOM 2903 C CA . ASN A 1 352 ? 26.030 -21.078 13.047 1.00 41.19 352 ASN A CA 1
ATOM 2904 C C . ASN A 1 352 ? 25.070 -22.003 13.793 1.00 41.19 352 ASN A C 1
ATOM 2906 O O . ASN A 1 352 ? 24.933 -21.914 15.008 1.00 41.19 352 ASN A O 1
ATOM 2910 N N . PHE A 1 353 ? 24.372 -22.872 13.065 1.00 45.72 353 PHE A N 1
ATOM 2911 C CA . PHE A 1 353 ? 23.806 -24.083 13.637 1.00 45.72 353 PHE A CA 1
ATOM 2912 C C . PHE A 1 353 ? 24.988 -25.002 13.970 1.00 45.72 353 PHE A C 1
ATOM 2914 O O . PHE A 1 353 ? 25.193 -26.048 13.362 1.00 45.72 353 PHE A O 1
ATOM 2921 N N . SER A 1 354 ? 25.835 -24.568 14.902 1.00 37.38 354 SER A N 1
ATOM 2922 C CA . SER A 1 354 ? 26.695 -25.459 15.653 1.00 37.38 354 SER A CA 1
ATOM 2923 C C . SER A 1 354 ? 25.787 -26.166 16.648 1.00 37.38 354 SER A C 1
ATOM 2925 O O . SER A 1 354 ? 25.388 -25.564 17.639 1.00 37.38 354 SER A O 1
ATOM 2927 N N . LYS A 1 355 ? 25.434 -27.404 16.288 1.00 39.69 355 LYS A N 1
ATOM 2928 C CA . LYS A 1 355 ? 25.073 -28.532 17.156 1.00 39.69 355 LYS A CA 1
ATOM 2929 C C . LYS A 1 355 ? 24.338 -28.181 18.457 1.00 39.69 355 LYS A C 1
ATOM 2931 O O . LYS A 1 355 ? 24.978 -27.786 19.426 1.00 39.69 355 LYS A O 1
ATOM 2936 N N . LEU A 1 356 ? 23.048 -28.498 18.499 1.00 33.69 356 LEU A N 1
ATOM 2937 C CA . LEU A 1 356 ? 22.424 -29.118 19.668 1.00 33.69 356 LEU A CA 1
ATOM 2938 C C . LEU A 1 356 ? 21.622 -30.322 19.189 1.00 33.69 356 LEU A C 1
ATOM 2940 O O . LEU A 1 356 ? 20.885 -30.148 18.190 1.00 33.69 356 LEU A O 1
#

Solvent-accessible surface area (backbone atoms only — not comparable to full-atom values): 20086 Å² total; per-residue (Å²): 112,67,67,61,53,47,59,71,45,40,67,64,56,57,70,54,68,77,57,83,72,65,59,45,74,44,79,33,76,93,66,41,39,54,75,24,61,62,69,26,34,39,38,40,30,59,47,61,57,48,47,58,49,54,76,68,42,83,91,61,76,53,25,29,27,37,42,35,53,62,85,62,92,46,65,60,75,38,42,71,90,83,65,85,88,70,97,76,50,76,86,36,69,57,56,51,72,64,57,51,49,56,58,48,49,59,41,54,53,49,50,64,71,43,35,21,70,47,62,6,33,41,41,35,48,37,45,81,85,55,38,68,59,53,50,55,49,46,30,73,71,54,36,63,84,14,57,73,52,56,38,38,36,41,73,51,85,82,77,51,98,86,48,99,64,64,87,32,59,35,38,31,44,32,32,30,57,28,39,72,46,27,54,49,51,41,58,73,69,66,48,54,63,67,64,72,74,55,70,53,63,45,80,58,47,71,52,39,56,50,47,46,52,52,50,39,64,63,55,62,57,83,39,79,79,53,70,80,75,61,61,101,76,71,70,75,63,77,87,77,71,71,29,44,65,63,45,35,53,52,44,63,70,58,50,78,49,74,65,26,32,34,35,31,57,43,28,67,71,38,40,61,55,55,19,42,52,58,43,38,76,78,44,96,47,48,59,33,38,37,33,22,27,51,65,45,55,36,65,82,78,42,82,61,62,75,86,80,45,66,71,60,60,72,38,28,44,39,54,56,25,51,51,49,52,50,50,53,29,58,78,68,70,31,37,71,47,31,16,36,46,30,29,36,59,38,74,52,78,80,74,79,82,71,82,131

Mean predicted aligned error: 8.55 Å

Secondary structure (DSSP, 8-state):
-HHHHHHHHHHHHHHHTTPPPSEEEEE-GGG-B-S-SSEEEEEES-HHHHHHHHTTSTT-PPBSEEEE-PPP--TTTT--TTS---TT-TTTS---HHHHHHHHHHHHHHHHHHB-TTT-EEEEEE-TTTHHHHHHHHHHHH-GGGEEEEEEEE---S--TT-SS---EEEEEEEES-HHHHHHHHHHTTTHHHHHT--SEEE-HHHHHHHHHHHHHHHTTS-HHHHTT--TT-----SSPPPHHHHHHHHHHH--STTEEEEESS-TTTHHHHHHHHHHHHSSS-EEEEEEE---BGGGTS---TTT-HHHHT-BHHHHHHHHHHHHHHHTT-TTT-EEEEEEEEEPP-------

Foldseek 3Di:
DLLVVLVVCVVVLVVCLPPDDLKEKDWDPVLKFFDADDEAAEEAAALLRVLVRLLPDPPNQAFLEEEAEAPALPLVQLPPPPDPDDPPDCRRVNPDLSRVLSSVLSNLLSNLVRADQQRHKYKYKYAPPCVVVVLVSCCVRQNPVQWDAKAKEQQADDDDPPDPDDPRTIIITMGDSDNVSNVVVCVVLVVVVLVVPDDSYHYDNVLQVVQQVVLQVQLQPPDPVSVPDDDPAAGLGPDGDDGLVVLLSVCVNRVSDAAGEYEHSACQLVSNVLSQVVNCVVDPGHYYYYYYHYFAQSVSRDPHPCPPDVPSRPGGSVVNSSSSVNSSCVVVVCSHHYMYIYMYMDRDPPPPPPDD

Radius of gyration: 20.76 Å; Cα contacts (8 Å, |Δi|>4): 575; chains: 1; bounding box: 49×53×53 Å

Sequence (356 aa):
MIWSKFLAELPQIKQHLFNQSRFSFAPRPDLNIGMGSPDFSLFIGDNLEVLRFLLKKDNLEPYDLIFIDPPYNSRKDAIINDYPSSKSSIWYNGCTHLQWLKMMYNRLFFSSKLLNPERGVILLCCDDKEHPYLRLMLDLILGENNFIGTYIWKSFEGVKDNAIFTHSHTYILIYAKNLKSLKKVIKESKTHALFKQSGSILDSFDSSIKAREELFNTLGIISEKIKSDLHKADWIRFLNPKPLDLLGFLLEKWTFVPNARVLDLFSGTSSLLISSMHHNLKKQHQVSVSGIQYPFPLVDFFRSPRAEYPEISKLVLSDLTLIRLKQTLIQNSWNEKYQIRVWKQILKPRNNFSKL

pLDDT: mean 80.74, std 18.43, range [31.45, 98.69]